Protein AF-0000000082407291 (afdb_homodimer)

Organism: Rhodococcus erythropolis (NCBI:txid1833)

Solvent-accessible surface area (backbone atoms only — not comparable to full-atom values): 19948 Å² total; per-residue (Å²): 113,73,60,57,52,50,52,50,50,51,37,42,36,53,23,41,49,52,40,23,41,72,58,27,56,87,62,53,45,53,64,60,27,18,61,67,41,70,49,60,53,66,70,45,44,74,78,29,86,42,58,65,52,43,49,54,52,32,46,54,59,55,43,67,73,61,63,66,76,53,82,69,84,42,47,66,52,19,50,47,53,36,51,50,47,52,50,55,42,40,70,35,64,50,41,37,27,53,56,48,47,63,39,54,84,75,88,50,66,66,53,49,50,51,48,26,51,51,38,46,51,52,50,59,62,53,30,51,46,47,52,50,19,31,75,71,64,66,39,61,84,81,63,54,46,69,45,47,48,33,33,56,48,25,36,54,52,50,31,53,53,34,70,57,27,48,77,87,67,58,64,69,60,45,42,26,42,65,59,55,46,65,71,73,76,108,112,72,62,56,53,50,52,50,49,51,37,42,37,53,24,41,49,52,40,24,41,73,57,28,56,89,62,5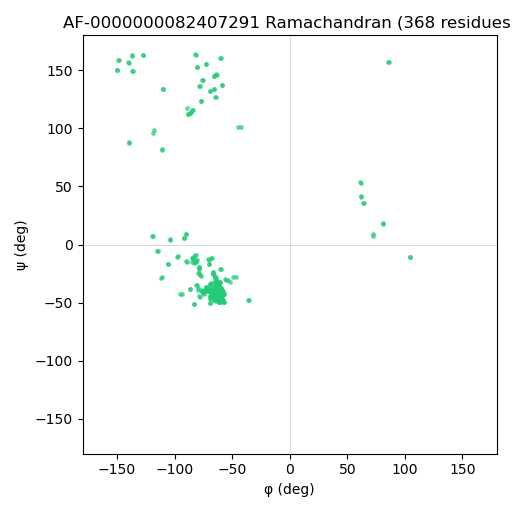3,45,54,65,60,29,17,62,68,41,70,49,60,53,65,69,46,44,74,76,28,84,43,57,65,53,43,48,53,51,30,47,54,58,54,44,66,73,61,62,67,78,54,82,70,85,42,46,66,51,19,49,46,53,37,52,51,47,51,49,54,42,40,70,34,63,48,41,37,26,54,56,47,47,63,39,55,85,74,88,51,65,65,52,49,49,52,46,25,50,50,39,46,53,52,48,60,60,52,32,51,46,48,53,52,19,31,75,71,63,69,39,63,85,82,64,53,45,68,44,47,48,36,33,56,48,25,36,54,50,50,30,54,52,34,69,57,28,50,79,88,67,59,65,68,58,45,43,25,41,65,58,54,48,66,71,73,78,108

Sequence (372 aa):
MKQRGRAVRTAVIEATVRKVAELGPQSVTIAAIAVEADVHPTSIYRRWATVDLLVVDALREFTGAGLAIPDTGTLFGDLRTFARSLQDWLATDTGLALARTGVMPTDDAEILAARAQFWRARFDAAAVMIHRGIERGEVPDGTDPDTVLAALASPIRLAAISQNTEPRIELDKLVALVVGVDPIVKMKQRGRAVRTAVIEATVRKVAELGPQSVTIAAIAVEADVHPTSIYRRWATVDLLVVDALREFTGAGLAIPDTGTLFGDLRTFARSLQDWLATDTGLALARTGVMPTDDAEILAARAQFWRARFDAAAVMIHRGIERGEVPDGTDPDTVLAALASPIRLAAISQNTEPRIELDKLVALVVGVDPIVK

pLDDT: mean 89.43, std 12.0, range [32.19, 97.94]

Radius of gyration: 22.28 Å; Cα contacts (8 Å, |Δi|>4): 461; chains: 2; bounding box: 75×59×47 Å

Foldseek 3Di:
DVVVLVLLLVLLLVLLLVCLLVPFLVPDALVSSCVSSVHDSVSVCVVPVGSLSSLLVSCLVVVVVQQDQDDPPALLVRLLVNLVSLLVQLPDSSSVRSLLSLPDDDPDPVSVVSSVVSVVVVLVNNLVSVVVNCVVVLDPPPDDSVVLCCQLNVVSSVCSNVVNPDDDDDNSVSSCVSSVNPPPPD/DVVVLVLLLVLLLVLLLVCLLVPFLVPDALVSSCVSSVHDSVSVCVVAVGSLSSLLVSCLVVVVVQQDQDDPPALLVRLLSNLVSLLVQLPDSSSVRSLLSLPDDDPDPVSVVSSVVSVVVVLVNNLVSVVVNCVVVLDPPPDDSVVLCCQLNVVSSVCSNVVNPDDDDDNSVSSCVSSVHPPPPD

Secondary structure (DSSP, 8-state):
-HHHHHHHHHHHHHHHHHHHHHH-TTT--HHHHHHHHTS-HHHHHHH-SSHHHHHHHHHHHHHHHH------SSHHHHHHHHHHHHHHHHTSHHHHHHHHHTT-----HHHHHHHHHHHHHHHHHHHHHHHHHHHTTSS-TT--HHHHHHHHHHHHHHHHHTTT-SPP--HHHHHHHHHT--STT-/-HHHHHHHHHHHHHHHHHHHHHH-TTT--HHHHHHHHTS-HHHHHHH-SSHHHHHHHHHHHHHHHH------SSHHHHHHHHHHHHHHHHTSHHHHHHHHHTTS----HHHHHHHHHHHHHHHHHHHHHHHHHHHTTSS-TT--HHHHHHHHHHHHHHHHHTTT-SPP--HHHHHHHHHT--STT-

Nearest PDB structures (foldseek):
  2id3-assembly1_A  TM=8.693E-01  e=3.317E-08  Streptomyces coelicolor
  3vib-assembly1_B  TM=7.119E-01  e=3.011E-04  Neisseria gonorrhoeae
  5icj-assembly1_B  TM=7.058E-01  e=1.375E-03  Mycobacterium tuberculosis
  3cjd-assembly1_A  TM=6.464E-01  e=2.549E-03  Jannaschia sp. CCS1
  8fw8-assembly1_A  TM=5.835E-01  e=1.512E-03  Neisseria gonorrhoeae

Structure (mmCIF, N/CA/C/O backbone):
data_AF-0000000082407291-model_v1
#
loop_
_entity.id
_entity.type
_entity.pdbx_description
1 polymer 'TetR/AcrR family transcriptional regulator C-terminal ligand-binding domain-containing protein'
#
loop_
_atom_site.group_PDB
_atom_site.id
_atom_site.type_symbol
_atom_site.label_atom_id
_atom_site.label_alt_id
_atom_site.label_comp_id
_atom_site.label_asym_id
_atom_site.label_entity_id
_atom_site.label_seq_id
_atom_site.pdbx_PDB_ins_code
_atom_site.Cartn_x
_atom_site.Cartn_y
_atom_site.Cartn_z
_atom_site.occupancy
_atom_site.B_iso_or_equiv
_atom_site.auth_seq_id
_atom_site.auth_comp_id
_atom_site.auth_asym_id
_atom_site.auth_atom_id
_atom_site.pdbx_PDB_model_num
ATOM 1 N N . MET A 1 1 ? -37.688 -19.734 3.078 1 47.28 1 MET A N 1
ATOM 2 C CA . MET A 1 1 ? -36.875 -19.719 1.871 1 47.28 1 MET A CA 1
ATOM 3 C C . MET A 1 1 ? -35.812 -18.625 1.957 1 47.28 1 MET A C 1
ATOM 5 O O . MET A 1 1 ? -34.625 -18.875 1.677 1 47.28 1 MET A O 1
ATOM 9 N N . LYS A 1 2 ? -36.25 -17.344 2.459 1 55.62 2 LYS A N 1
ATOM 10 C CA . LYS A 1 2 ? -35.406 -16.172 2.639 1 55.62 2 LYS A CA 1
ATOM 11 C C . LYS A 1 2 ? -34.344 -16.422 3.719 1 55.62 2 LYS A C 1
ATOM 13 O O . LYS A 1 2 ? -33.188 -16.031 3.566 1 55.62 2 LYS A O 1
ATOM 18 N N . GLN A 1 3 ? -34.688 -17.156 4.602 1 63.25 3 GLN A N 1
ATOM 19 C CA . GLN A 1 3 ? -33.844 -17.422 5.742 1 63.25 3 GLN A CA 1
ATOM 20 C C . GLN A 1 3 ? -32.719 -18.391 5.367 1 63.25 3 GLN A C 1
ATOM 22 O O . GLN A 1 3 ? -31.562 -18.219 5.777 1 63.25 3 GLN A O 1
ATOM 27 N N . ARG A 1 4 ? -33.125 -19.328 4.613 1 65.31 4 ARG A N 1
ATOM 28 C CA . ARG A 1 4 ? -32.125 -20.312 4.176 1 65.31 4 ARG A CA 1
ATOM 29 C C . ARG A 1 4 ? -31.047 -19.656 3.318 1 65.31 4 ARG A C 1
ATOM 31 O O . ARG A 1 4 ? -29.859 -19.969 3.455 1 65.31 4 ARG A O 1
ATOM 38 N N . GLY A 1 5 ? -31.547 -18.75 2.568 1 76 5 GLY A N 1
ATOM 39 C CA . GLY A 1 5 ? -30.625 -18 1.725 1 76 5 GLY A CA 1
ATOM 40 C C . GLY A 1 5 ? -29.625 -17.188 2.514 1 76 5 GLY A C 1
ATOM 41 O O . GLY A 1 5 ? -28.438 -17.172 2.172 1 76 5 GLY A O 1
ATOM 42 N N . ARG A 1 6 ? -30.156 -16.703 3.619 1 82.44 6 ARG A N 1
ATOM 43 C CA . ARG A 1 6 ? -29.281 -15.898 4.477 1 82.44 6 ARG A CA 1
ATOM 44 C C . ARG A 1 6 ? -28.281 -16.781 5.211 1 82.44 6 ARG A C 1
ATOM 46 O O . ARG A 1 6 ? -27.125 -16.406 5.371 1 82.44 6 ARG A O 1
ATOM 53 N N . ALA A 1 7 ? -28.703 -17.891 5.613 1 85.44 7 ALA A N 1
ATOM 54 C CA . ALA A 1 7 ? -27.844 -18.828 6.312 1 85.44 7 ALA A CA 1
ATOM 55 C C . ALA A 1 7 ? -26.734 -19.328 5.398 1 85.44 7 ALA A C 1
ATOM 57 O O . ALA A 1 7 ? -25.578 -19.438 5.812 1 85.44 7 ALA A O 1
ATOM 58 N N . VAL A 1 8 ? -27.109 -19.625 4.203 1 87.75 8 VAL A N 1
ATOM 59 C CA . VAL A 1 8 ? -26.125 -20.109 3.227 1 87.75 8 VAL A CA 1
ATOM 60 C C . VAL A 1 8 ? -25.109 -19.016 2.932 1 87.75 8 VAL A C 1
ATOM 62 O O . VAL A 1 8 ? -23.906 -19.266 2.891 1 87.75 8 VAL A O 1
ATOM 65 N N . ARG A 1 9 ? -25.609 -17.844 2.811 1 90.06 9 ARG A N 1
ATOM 66 C CA . ARG A 1 9 ? -24.719 -16.719 2.527 1 90.06 9 ARG A CA 1
ATOM 67 C C . ARG A 1 9 ? -23.719 -16.531 3.654 1 90.06 9 ARG A C 1
ATOM 69 O O . ARG A 1 9 ? -22.516 -16.375 3.402 1 90.06 9 ARG A O 1
ATOM 76 N N . THR A 1 10 ? -24.219 -16.578 4.832 1 90.38 10 THR A N 1
ATOM 77 C CA . THR A 1 10 ? -23.344 -16.391 5.988 1 90.38 10 THR A CA 1
ATOM 78 C C . THR A 1 10 ? -22.297 -17.5 6.062 1 90.38 10 THR A C 1
ATOM 80 O O . THR A 1 10 ? -21.109 -17.234 6.289 1 90.38 10 THR A O 1
ATOM 83 N N . ALA A 1 11 ? -22.719 -18.672 5.836 1 92.06 11 ALA A N 1
ATOM 84 C CA . ALA A 1 11 ? -21.812 -19.828 5.875 1 92.06 11 ALA A CA 1
ATOM 85 C C . ALA A 1 11 ? -20.719 -19.703 4.812 1 92.06 11 ALA A C 1
ATOM 87 O O . ALA A 1 11 ? -19.547 -19.984 5.074 1 92.06 11 ALA A O 1
ATOM 88 N N . VAL A 1 12 ? -21.109 -19.25 3.65 1 93.81 12 VAL A N 1
ATOM 89 C CA . VAL A 1 12 ? -20.188 -19.141 2.535 1 93.81 12 VAL A CA 1
ATOM 90 C C . VAL A 1 12 ? -19.188 -18.016 2.814 1 93.81 12 VAL A C 1
ATOM 92 O O . VAL A 1 12 ? -17.984 -18.172 2.572 1 93.81 12 VAL A O 1
ATOM 95 N N . ILE A 1 13 ? -19.641 -17 3.338 1 92.62 13 ILE A N 1
ATOM 96 C CA . ILE A 1 13 ? -18.781 -15.859 3.652 1 92.62 13 ILE A CA 1
ATOM 97 C C . ILE A 1 13 ? -17.781 -16.266 4.73 1 92.62 13 ILE A C 1
ATOM 99 O O . ILE A 1 13 ? -16.578 -16 4.594 1 92.62 13 ILE A O 1
ATOM 103 N N . GLU A 1 14 ? -18.25 -16.938 5.734 1 92.75 14 GLU A N 1
ATOM 104 C CA . GLU A 1 14 ? -17.375 -17.391 6.805 1 92.75 14 GLU A CA 1
ATOM 105 C C . GLU A 1 14 ? -16.328 -18.375 6.281 1 92.75 14 GLU A C 1
ATOM 107 O O . GLU A 1 14 ? -15.156 -18.297 6.641 1 92.75 14 GLU A O 1
ATOM 112 N N . ALA A 1 15 ? -16.75 -19.25 5.473 1 94.75 15 ALA A N 1
ATOM 113 C CA . ALA A 1 15 ? -15.859 -20.219 4.852 1 94.75 15 ALA A CA 1
ATOM 114 C C . ALA A 1 15 ? -14.812 -19.531 3.984 1 94.75 15 ALA A C 1
ATOM 116 O O . ALA A 1 15 ? -13.648 -19.938 3.955 1 94.75 15 ALA A O 1
ATOM 117 N N . THR A 1 16 ? -15.258 -18.516 3.238 1 93.56 16 THR A N 1
ATOM 118 C CA . THR A 1 16 ? -14.352 -17.75 2.385 1 93.56 16 THR A CA 1
ATOM 119 C C . THR A 1 16 ? -13.234 -17.125 3.209 1 93.56 16 THR A C 1
ATOM 121 O O . THR A 1 16 ? -12.055 -17.25 2.867 1 93.56 16 THR A O 1
ATOM 124 N N . VAL A 1 17 ? -13.602 -16.516 4.289 1 91.25 17 VAL A N 1
ATOM 125 C CA . VAL A 1 17 ? -12.641 -15.867 5.164 1 91.25 17 VAL A CA 1
ATOM 126 C C . VAL A 1 17 ? -11.641 -16.891 5.695 1 91.25 17 VAL A C 1
ATOM 128 O O . VAL A 1 17 ? -10.43 -16.672 5.66 1 91.25 17 VAL A O 1
ATOM 131 N N . ARG A 1 18 ? -12.109 -18 6.098 1 92.62 18 ARG A N 1
ATOM 132 C CA . ARG A 1 18 ? -11.258 -19.047 6.645 1 92.62 18 ARG A CA 1
ATOM 133 C C . ARG A 1 18 ? -10.297 -19.578 5.586 1 92.62 18 ARG A C 1
ATOM 135 O O . ARG A 1 18 ? -9.109 -19.766 5.852 1 92.62 18 ARG A O 1
ATOM 142 N N . LYS A 1 19 ? -10.797 -19.781 4.391 1 93.62 19 LYS A N 1
ATOM 143 C CA . LYS A 1 19 ? -9.977 -20.375 3.34 1 93.62 19 LYS A CA 1
ATOM 144 C C . LYS A 1 19 ? -8.938 -19.375 2.834 1 93.62 19 LYS A C 1
ATOM 146 O O . LYS A 1 19 ? -7.809 -19.75 2.512 1 93.62 19 LYS A O 1
ATOM 151 N N . VAL A 1 20 ? -9.344 -18.156 2.785 1 91.75 20 VAL A N 1
ATOM 152 C CA . VAL A 1 20 ? -8.391 -17.141 2.383 1 91.75 20 VAL A CA 1
ATOM 153 C C . VAL A 1 20 ? -7.262 -17.047 3.412 1 91.75 20 VAL A C 1
ATOM 155 O O . VAL A 1 20 ? -6.086 -16.953 3.051 1 91.75 20 VAL A O 1
ATOM 158 N N . ALA A 1 21 ? -7.621 -17.094 4.645 1 90.5 21 ALA A N 1
ATOM 159 C CA . ALA A 1 21 ? -6.633 -17.031 5.715 1 90.5 21 ALA A CA 1
ATOM 160 C C . ALA A 1 21 ? -5.711 -18.25 5.684 1 90.5 21 ALA A C 1
ATOM 162 O O . ALA A 1 21 ? -4.508 -18.141 5.914 1 90.5 21 ALA A O 1
ATOM 163 N N . GLU A 1 22 ? -6.266 -19.359 5.367 1 91.12 22 GLU A N 1
ATOM 164 C CA . GLU A 1 22 ? -5.555 -20.625 5.391 1 91.12 22 GLU A CA 1
ATOM 165 C C . GLU A 1 22 ? -4.664 -20.781 4.16 1 91.12 22 GLU A C 1
ATOM 167 O O . GLU A 1 22 ? -3.504 -21.188 4.273 1 91.12 22 GLU A O 1
ATOM 172 N N . LEU A 1 23 ? -5.227 -20.438 2.965 1 89.5 23 LEU A N 1
ATOM 173 C CA . LEU A 1 23 ? -4.582 -20.812 1.711 1 89.5 23 LEU A CA 1
ATOM 174 C C . LEU A 1 23 ? -3.928 -19.609 1.054 1 89.5 23 LEU A C 1
ATOM 176 O O . LEU A 1 23 ? -3.068 -19.75 0.182 1 89.5 23 LEU A O 1
ATOM 180 N N . GLY A 1 24 ? -4.352 -18.469 1.515 1 86.94 24 GLY A N 1
ATOM 181 C CA . GLY A 1 24 ? -3.955 -17.266 0.797 1 86.94 24 GLY A CA 1
ATOM 182 C C . GLY A 1 24 ? -4.875 -16.922 -0.361 1 86.94 24 GLY A C 1
ATOM 183 O O . GLY A 1 24 ? -5.539 -17.812 -0.909 1 86.94 24 GLY A O 1
ATOM 184 N N . PRO A 1 25 ? -4.879 -15.711 -0.74 1 82.81 25 PRO A N 1
ATOM 185 C CA . PRO A 1 25 ? -5.824 -15.258 -1.763 1 82.81 25 PRO A CA 1
ATOM 186 C C . PRO A 1 25 ? -5.555 -15.875 -3.133 1 82.81 25 PRO A C 1
ATOM 188 O O . PRO A 1 25 ? -6.477 -16.016 -3.939 1 82.81 25 PRO A O 1
ATOM 191 N N . GLN A 1 26 ? -4.379 -16.281 -3.344 1 80 26 GLN A N 1
ATOM 192 C CA . GLN A 1 26 ? -4.027 -16.781 -4.664 1 80 26 GLN A CA 1
ATOM 193 C C . GLN A 1 26 ? -4.461 -18.234 -4.824 1 80 26 GLN A C 1
ATOM 195 O O . GLN A 1 26 ? -4.531 -18.75 -5.945 1 80 26 GLN A O 1
ATOM 200 N N . SER A 1 27 ? -4.746 -18.828 -3.793 1 86.94 27 SER A N 1
ATOM 201 C CA . SER A 1 27 ? -4.945 -20.266 -3.859 1 86.94 27 SER A CA 1
ATOM 202 C C . SER A 1 27 ? -6.391 -20.641 -3.545 1 86.94 27 SER A C 1
ATOM 204 O O . SER A 1 27 ? -6.77 -21.812 -3.652 1 86.94 27 SER A O 1
ATOM 206 N N . VAL A 1 28 ? -7.148 -19.719 -3.174 1 91.69 28 VAL A N 1
ATOM 207 C CA . VAL A 1 28 ? -8.523 -20.016 -2.775 1 91.69 28 VAL A CA 1
ATOM 208 C C . VAL A 1 28 ? -9.383 -20.219 -4.02 1 91.69 28 VAL A C 1
ATOM 210 O O . VAL A 1 28 ? -9.25 -19.5 -5.004 1 91.69 28 VAL A O 1
ATOM 213 N N . THR A 1 29 ? -10.242 -21.312 -3.928 1 92.81 29 THR A N 1
ATOM 214 C CA . THR A 1 29 ? -11.148 -21.625 -5.027 1 92.81 29 THR A CA 1
ATOM 215 C C . THR A 1 29 ? -12.586 -21.75 -4.527 1 92.81 29 THR A C 1
ATOM 217 O O . THR A 1 29 ? -12.82 -21.953 -3.334 1 92.81 29 THR A O 1
ATOM 220 N N . ILE A 1 30 ? -13.453 -21.688 -5.453 1 94 30 ILE A N 1
ATOM 221 C CA . ILE A 1 30 ? -14.859 -21.875 -5.125 1 94 30 ILE A CA 1
ATOM 222 C C . ILE A 1 30 ? -15.078 -23.297 -4.605 1 94 30 ILE A C 1
ATOM 224 O O . ILE A 1 30 ? -15.844 -23.516 -3.664 1 94 30 ILE A O 1
ATOM 228 N N . ALA A 1 31 ? -14.398 -24.234 -5.195 1 94.56 31 ALA A N 1
ATOM 229 C CA . ALA A 1 31 ? -14.523 -25.625 -4.762 1 94.56 31 ALA A CA 1
ATOM 230 C C . ALA A 1 31 ? -14.125 -25.781 -3.297 1 94.56 31 ALA A C 1
ATOM 232 O O . ALA A 1 31 ? -14.836 -26.422 -2.52 1 94.56 31 ALA A O 1
ATOM 233 N N . ALA A 1 32 ? -13.062 -25.219 -2.922 1 95.06 32 ALA A N 1
ATOM 234 C CA . ALA A 1 32 ? -12.586 -25.297 -1.545 1 95.06 32 ALA A CA 1
ATOM 235 C C . ALA A 1 32 ? -13.57 -24.641 -0.583 1 95.06 32 ALA A C 1
ATOM 237 O O . ALA A 1 32 ? -13.812 -25.141 0.515 1 95.06 32 ALA A O 1
ATOM 238 N N . ILE A 1 33 ? -14.117 -23.5 -1.019 1 95.88 33 ILE A N 1
ATOM 239 C CA . ILE A 1 33 ? -15.07 -22.766 -0.198 1 95.88 33 ILE A CA 1
ATOM 240 C C . ILE A 1 33 ? -16.359 -23.578 -0.04 1 95.88 33 ILE A C 1
ATOM 242 O O . ILE A 1 33 ? -16.922 -23.641 1.056 1 95.88 33 ILE A O 1
ATOM 246 N N . ALA A 1 34 ? -16.781 -24.188 -1.1 1 96.31 34 ALA A N 1
ATOM 247 C CA . ALA A 1 34 ? -18 -24.984 -1.081 1 96.31 34 ALA A CA 1
ATOM 248 C C . ALA A 1 34 ? -17.875 -26.156 -0.102 1 96.31 34 ALA A C 1
ATOM 250 O O . ALA A 1 34 ? -18.797 -26.406 0.684 1 96.31 34 ALA A O 1
ATOM 251 N N . VAL A 1 35 ? -16.766 -26.797 -0.126 1 95.88 35 VAL A N 1
ATOM 252 C CA . VAL A 1 35 ? -16.5 -27.906 0.773 1 95.88 35 VAL A CA 1
ATOM 253 C C . VAL A 1 35 ? -16.516 -27.422 2.221 1 95.88 35 VAL A C 1
ATOM 255 O O . VAL A 1 35 ? -17.188 -28.016 3.074 1 95.88 35 VAL A O 1
ATOM 258 N N . GLU A 1 36 ? -15.867 -26.359 2.467 1 94.81 36 GLU A N 1
ATOM 259 C CA . GLU A 1 36 ? -15.773 -25.797 3.812 1 94.81 36 GLU A CA 1
ATOM 260 C C . GLU A 1 36 ? -17.141 -25.359 4.324 1 94.81 36 GLU A C 1
ATOM 262 O O . GLU A 1 36 ? -17.453 -25.531 5.508 1 94.81 36 GLU A O 1
ATOM 267 N N . ALA A 1 37 ? -17.953 -24.797 3.518 1 95.38 37 ALA A N 1
ATOM 268 C CA . ALA A 1 37 ? -19.266 -24.281 3.885 1 95.38 37 ALA A CA 1
ATOM 269 C C . ALA A 1 37 ? -20.328 -25.391 3.848 1 95.38 37 ALA A C 1
ATOM 271 O O . ALA A 1 37 ? -21.469 -25.172 4.277 1 95.38 37 ALA A O 1
ATOM 272 N N . ASP A 1 38 ? -19.953 -26.484 3.301 1 95.69 38 ASP A N 1
ATOM 273 C CA . ASP A 1 38 ? -20.859 -27.625 3.145 1 95.69 38 ASP A CA 1
ATOM 274 C C . ASP A 1 38 ? -22.047 -27.266 2.258 1 95.69 38 ASP A C 1
ATOM 276 O O . ASP A 1 38 ? -23.203 -27.422 2.662 1 95.69 38 ASP A O 1
ATOM 280 N N . VAL A 1 39 ? -21.734 -26.75 1.074 1 95.19 39 VAL A N 1
ATOM 281 C CA . VAL A 1 39 ? -22.75 -26.422 0.068 1 95.19 39 VAL A CA 1
ATOM 282 C C . VAL A 1 39 ? -22.266 -26.875 -1.308 1 95.19 39 VAL A C 1
ATOM 284 O O . VAL A 1 39 ? -21.094 -27.203 -1.483 1 95.19 39 VAL A O 1
ATOM 287 N N . HIS A 1 40 ? -23.219 -26.953 -2.137 1 93.31 40 HIS A N 1
ATOM 288 C CA . HIS A 1 40 ? -22.875 -27.25 -3.52 1 93.31 40 HIS A CA 1
ATOM 289 C C . HIS A 1 40 ? -22.281 -26.031 -4.215 1 93.31 40 HIS A C 1
ATOM 291 O O . HIS A 1 40 ? -22.766 -24.906 -4.023 1 93.31 40 HIS A O 1
ATOM 297 N N . PRO A 1 41 ? -21.25 -26.188 -5.086 1 93.69 41 PRO A N 1
ATOM 298 C CA . PRO A 1 41 ? -20.609 -25.062 -5.777 1 93.69 41 PRO A CA 1
ATOM 299 C C . PRO A 1 41 ? -21.609 -24.219 -6.566 1 93.69 41 PRO A C 1
ATOM 301 O O . PRO A 1 41 ? -21.438 -23 -6.68 1 93.69 41 PRO A O 1
ATOM 304 N N . THR A 1 42 ? -22.656 -24.859 -7.043 1 92 42 THR A N 1
ATOM 305 C CA . THR A 1 42 ? -23.641 -24.141 -7.844 1 92 42 THR A CA 1
ATOM 306 C C . THR A 1 42 ? -24.312 -23.047 -7.02 1 92 42 THR A C 1
ATOM 308 O O . THR A 1 42 ? -24.656 -21.984 -7.551 1 92 42 THR A O 1
ATOM 311 N N . SER A 1 43 ? -24.453 -23.266 -5.719 1 91.44 43 SER A N 1
ATOM 312 C CA . SER A 1 43 ? -25.062 -22.297 -4.812 1 91.44 43 SER A CA 1
ATOM 313 C C . SER A 1 43 ? -24.188 -21.047 -4.691 1 91.44 43 SER A C 1
ATOM 315 O O . SER A 1 43 ? -24.688 -19.953 -4.441 1 91.44 43 SER A O 1
ATOM 317 N N . ILE A 1 44 ? -22.859 -21.188 -4.93 1 92.75 44 ILE A N 1
ATOM 318 C CA . ILE A 1 44 ? -21.922 -20.078 -4.832 1 92.75 44 ILE A CA 1
ATOM 319 C C . ILE A 1 44 ? -21.859 -19.328 -6.164 1 92.75 44 ILE A C 1
ATOM 321 O O . ILE A 1 44 ? -21.922 -18.094 -6.199 1 92.75 44 ILE A O 1
ATOM 325 N N . TYR A 1 45 ? -21.906 -20.062 -7.246 1 91.44 45 TYR A N 1
ATOM 326 C CA . TYR A 1 45 ? -21.812 -19.469 -8.578 1 91.44 45 TYR A CA 1
ATOM 327 C C . TYR A 1 45 ? -23.031 -18.609 -8.883 1 91.44 45 TYR A C 1
ATOM 329 O O . TYR A 1 45 ? -22.922 -17.609 -9.586 1 91.44 45 TYR A O 1
ATOM 337 N N . ARG A 1 46 ? -24.109 -19.031 -8.375 1 90.75 46 ARG A N 1
ATOM 338 C CA . ARG A 1 46 ? -25.344 -18.312 -8.633 1 90.75 46 ARG A CA 1
ATOM 339 C C . ARG A 1 46 ? -25.297 -16.906 -8.047 1 90.75 46 ARG A C 1
ATOM 341 O O . ARG A 1 46 ? -25.781 -15.953 -8.672 1 90.75 46 ARG A O 1
ATOM 348 N N . ARG A 1 47 ? -24.656 -16.844 -6.906 1 90.31 47 ARG A N 1
ATOM 349 C CA . ARG A 1 47 ? -24.625 -15.555 -6.215 1 90.31 47 ARG A CA 1
ATOM 350 C C . ARG A 1 47 ? -23.375 -14.758 -6.566 1 90.31 47 ARG A C 1
ATOM 352 O O . ARG A 1 47 ? -23.422 -13.531 -6.684 1 90.31 47 ARG A O 1
ATOM 359 N N . TRP A 1 48 ? -22.297 -15.586 -6.566 1 88.38 48 TRP A N 1
ATOM 360 C CA . TRP A 1 48 ? -21 -14.977 -6.832 1 88.38 48 TRP A CA 1
ATOM 361 C C . TRP A 1 48 ? -20.375 -15.547 -8.094 1 88.38 48 TRP A C 1
ATOM 363 O O . TRP A 1 48 ? -20.25 -16.766 -8.234 1 88.38 48 TRP A O 1
ATOM 373 N N . ALA A 1 49 ? -20.406 -15.023 -9.195 1 86.75 49 ALA A N 1
ATOM 374 C CA . ALA A 1 49 ? -19.891 -15.453 -10.492 1 86.75 49 ALA A 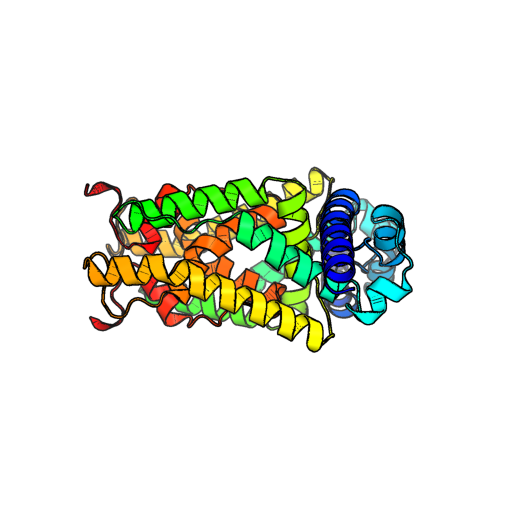CA 1
ATOM 375 C C . ALA A 1 49 ? -18.438 -15.906 -10.375 1 86.75 49 ALA A C 1
ATOM 377 O O . ALA A 1 49 ? -18 -16.828 -11.086 1 86.75 49 ALA A O 1
ATOM 378 N N . THR A 1 50 ? -17.656 -15.375 -9.406 1 88.88 50 THR A N 1
ATOM 379 C CA . THR A 1 50 ? -16.234 -15.688 -9.289 1 88.88 50 THR A CA 1
ATOM 380 C C . THR A 1 50 ? -15.789 -15.641 -7.828 1 88.88 50 THR A C 1
ATOM 382 O O . THR A 1 50 ? -16.438 -15.008 -6.996 1 88.88 50 THR A O 1
ATOM 385 N N . VAL A 1 51 ? -14.711 -16.281 -7.539 1 90.25 51 VAL A N 1
ATOM 386 C CA . VAL A 1 51 ? -14.156 -16.312 -6.188 1 90.25 51 VAL A CA 1
ATOM 387 C C . VAL A 1 51 ? -13.734 -14.906 -5.773 1 90.25 51 VAL A C 1
ATOM 389 O O . VAL A 1 51 ? -13.852 -14.531 -4.605 1 90.25 51 VAL A O 1
ATOM 392 N N . ASP A 1 52 ? -13.305 -14.102 -6.727 1 88.94 52 ASP A N 1
ATOM 393 C CA . ASP A 1 52 ? -12.852 -12.742 -6.434 1 88.94 52 ASP A CA 1
ATOM 394 C C . ASP A 1 52 ? -14.008 -11.883 -5.941 1 88.94 52 ASP A C 1
ATOM 396 O O . ASP A 1 52 ? -13.867 -11.141 -4.965 1 88.94 52 ASP A O 1
ATOM 400 N N . LEU A 1 53 ? -15.078 -11.992 -6.566 1 91.12 53 LEU A N 1
ATOM 401 C CA . LEU A 1 53 ? -16.25 -11.234 -6.148 1 91.12 53 LEU A CA 1
ATOM 402 C C . LEU A 1 53 ? -16.734 -11.695 -4.781 1 91.12 53 LEU A C 1
ATOM 404 O O . LEU A 1 53 ? -17.188 -10.883 -3.969 1 91.12 53 LEU A O 1
ATOM 408 N N . LEU A 1 54 ? -16.625 -12.984 -4.582 1 92.19 54 LEU A N 1
ATOM 409 C CA . LEU A 1 54 ? -16.969 -13.539 -3.277 1 92.19 54 LEU A CA 1
ATOM 410 C C . LEU A 1 54 ? -16.047 -12.992 -2.191 1 92.19 54 LEU A C 1
ATOM 412 O O . LEU A 1 54 ? -16.5 -12.625 -1.108 1 92.19 54 LEU A O 1
ATOM 416 N N . VAL A 1 55 ? -14.836 -12.875 -2.463 1 90.12 55 VAL A N 1
ATOM 417 C CA . VAL A 1 55 ? -13.859 -12.383 -1.495 1 90.12 55 VAL A CA 1
ATOM 418 C C . VAL A 1 55 ? -14.125 -10.906 -1.192 1 90.12 55 VAL A C 1
ATOM 420 O O . VAL A 1 55 ? -14.016 -10.477 -0.042 1 90.12 55 VAL A O 1
ATOM 423 N N . VAL A 1 56 ? -14.453 -10.125 -2.184 1 89.56 56 VAL A N 1
ATOM 424 C CA . VAL A 1 56 ? -14.789 -8.727 -1.957 1 89.56 56 VAL A CA 1
ATOM 425 C C . VAL A 1 56 ? -15.984 -8.625 -1.013 1 89.56 56 VAL A C 1
ATOM 427 O O . VAL A 1 56 ? -15.992 -7.801 -0.097 1 89.56 56 VAL A O 1
ATOM 430 N N . ASP A 1 57 ? -16.906 -9.469 -1.2 1 88.88 57 ASP A N 1
ATOM 431 C CA . ASP A 1 57 ? -18.078 -9.477 -0.328 1 88.88 57 ASP A CA 1
ATOM 432 C C . ASP A 1 57 ? -17.703 -9.906 1.088 1 88.88 57 ASP A C 1
ATOM 434 O O . ASP A 1 57 ? -18.234 -9.375 2.064 1 88.88 57 ASP A O 1
ATOM 438 N N . ALA A 1 58 ? -16.859 -10.859 1.174 1 88.19 58 ALA A N 1
ATOM 439 C CA . ALA A 1 58 ? -16.359 -11.297 2.479 1 88.19 58 ALA A CA 1
ATOM 440 C C . ALA A 1 58 ? -15.641 -10.156 3.195 1 88.19 58 ALA A C 1
ATOM 442 O O . ALA A 1 58 ? -15.805 -9.977 4.402 1 88.19 58 ALA A O 1
ATOM 443 N N . LEU A 1 59 ? -14.875 -9.383 2.451 1 85.69 59 LEU A N 1
ATOM 444 C CA . LEU A 1 59 ? -14.188 -8.219 2.992 1 85.69 59 LEU A CA 1
ATOM 445 C C . LEU A 1 59 ? -15.18 -7.215 3.566 1 85.69 59 LEU A C 1
ATOM 447 O O . LEU A 1 59 ? -14.977 -6.68 4.656 1 85.69 59 LEU A O 1
ATOM 451 N N . ARG A 1 60 ? -16.188 -6.984 2.828 1 85.38 60 ARG A N 1
ATOM 452 C CA . ARG A 1 60 ? -17.203 -6.039 3.258 1 85.38 60 ARG A CA 1
ATOM 453 C C . ARG A 1 60 ? -17.812 -6.461 4.59 1 85.38 60 ARG A C 1
ATOM 455 O O . ARG A 1 60 ? -17.984 -5.641 5.496 1 85.38 60 ARG A O 1
ATOM 462 N N . GLU A 1 61 ? -18.047 -7.688 4.688 1 80 61 GLU A N 1
ATOM 463 C CA . GLU A 1 61 ? -18.719 -8.203 5.883 1 80 61 GLU A CA 1
ATOM 464 C C . GLU A 1 61 ? -17.75 -8.25 7.066 1 80 61 GLU A C 1
ATOM 466 O O . GLU A 1 61 ? -18.141 -7.906 8.188 1 80 61 GLU A O 1
ATOM 471 N N . PHE A 1 62 ? -16.578 -8.625 6.84 1 76.75 62 PHE A N 1
ATOM 472 C CA . PHE A 1 62 ? -15.617 -8.82 7.914 1 76.75 62 PHE A CA 1
ATOM 473 C C . PHE A 1 62 ? -15.039 -7.484 8.367 1 76.75 62 PHE A C 1
ATOM 475 O O . PHE A 1 62 ? -14.703 -7.312 9.539 1 76.75 62 PHE A O 1
ATOM 482 N N . THR A 1 63 ? -14.797 -6.566 7.453 1 71.88 63 THR A N 1
ATOM 483 C CA . THR A 1 63 ? -14.234 -5.266 7.809 1 71.88 63 THR A CA 1
ATOM 484 C C . THR A 1 63 ? -15.289 -4.379 8.461 1 71.88 63 THR A C 1
ATOM 486 O O . THR A 1 63 ? -14.984 -3.613 9.375 1 71.88 63 THR A O 1
ATOM 489 N N . GLY A 1 64 ? -16.438 -4.391 7.969 1 63.88 64 GLY A N 1
ATOM 490 C CA . GLY A 1 64 ? -17.5 -3.643 8.609 1 63.88 64 GLY A CA 1
ATOM 491 C C . GLY A 1 64 ? -17.672 -3.971 10.086 1 63.88 64 GLY A C 1
ATOM 492 O O . GLY A 1 64 ? -17.953 -3.088 10.891 1 63.88 64 GLY A O 1
ATOM 493 N N . ALA A 1 65 ? -17.375 -5.148 10.422 1 57.94 65 ALA A N 1
ATOM 494 C CA . ALA A 1 65 ? -17.484 -5.602 11.812 1 57.94 65 ALA A CA 1
ATOM 495 C C . ALA A 1 65 ? -16.234 -5.262 12.609 1 57.94 65 ALA A C 1
ATOM 497 O O . ALA A 1 65 ? -16.281 -5.129 13.828 1 57.94 65 ALA A O 1
ATOM 498 N N . GLY A 1 66 ? -15.18 -4.918 11.906 1 62.44 66 GLY A N 1
ATOM 499 C CA . GLY A 1 66 ? -13.93 -4.895 12.641 1 62.44 66 GLY A CA 1
ATOM 500 C C . GLY A 1 66 ? -13.367 -3.494 12.812 1 62.44 66 GLY A C 1
ATOM 501 O O . GLY A 1 66 ? -12.68 -3.211 13.797 1 62.44 66 GLY A O 1
ATOM 502 N N . LEU A 1 67 ? -13.656 -2.6 11.867 1 82.5 67 LEU A N 1
ATOM 503 C CA . LEU A 1 67 ? -13.039 -1.282 12.008 1 82.5 67 LEU A CA 1
ATOM 504 C C . LEU A 1 67 ? -14.094 -0.228 12.344 1 82.5 67 LEU A C 1
ATOM 506 O O . LEU A 1 67 ? -14.594 0.455 11.453 1 82.5 67 LEU A O 1
ATOM 510 N N . ALA A 1 68 ? -14.414 -0.199 13.641 1 86.69 68 ALA A N 1
ATOM 511 C CA . ALA A 1 68 ? -15.359 0.801 14.141 1 86.69 68 ALA A CA 1
ATOM 512 C C . ALA A 1 68 ? -14.797 2.211 13.969 1 86.69 68 ALA A C 1
ATOM 514 O O . ALA A 1 68 ? -13.586 2.414 14.023 1 86.69 68 ALA A O 1
ATOM 515 N N . ILE A 1 69 ? -15.672 3.098 13.727 1 95 69 ILE A N 1
ATOM 516 C CA . ILE A 1 69 ? -15.297 4.504 13.641 1 95 69 ILE A CA 1
ATOM 517 C C . ILE A 1 69 ? -15.312 5.129 15.039 1 95 69 ILE A C 1
ATOM 519 O O . ILE A 1 69 ? -16.375 5.293 15.641 1 95 69 ILE A O 1
ATOM 523 N N . PRO A 1 70 ? -14.195 5.488 15.516 1 96.19 70 PRO A N 1
ATOM 524 C CA . PRO A 1 70 ? -14.125 6.031 16.875 1 96.19 70 PRO A CA 1
ATOM 525 C C . PRO A 1 70 ? -14.695 7.441 16.984 1 96.19 70 PRO A C 1
ATOM 527 O O . PRO A 1 70 ? -14.797 8.148 15.969 1 96.19 70 PRO A O 1
ATOM 530 N N . ASP A 1 71 ? -15.102 7.742 18.156 1 96.88 71 ASP A N 1
ATOM 531 C CA . ASP A 1 71 ? -15.492 9.094 18.547 1 96.88 71 ASP A CA 1
ATOM 532 C C . ASP A 1 71 ? -14.984 9.43 19.953 1 96.88 71 ASP A C 1
ATOM 534 O O . ASP A 1 71 ? -15.711 9.289 20.938 1 96.88 71 ASP A O 1
ATOM 538 N N . THR A 1 72 ? -13.789 9.93 20.016 1 97.19 72 THR A N 1
ATOM 539 C CA . THR A 1 72 ? -13.117 10.156 21.297 1 97.19 72 THR A CA 1
ATOM 540 C C . THR A 1 72 ? -13.273 11.609 21.734 1 97.19 72 THR A C 1
ATOM 542 O O . THR A 1 72 ? -12.867 11.977 22.844 1 97.19 72 THR A O 1
ATOM 545 N N . GLY A 1 73 ? -13.766 12.414 20.844 1 97 73 GLY A N 1
ATOM 546 C CA . GLY A 1 73 ? -13.953 13.82 21.172 1 97 73 GLY A CA 1
ATOM 547 C C . GLY A 1 73 ? -12.906 14.719 20.531 1 97 73 GLY A C 1
ATOM 548 O O . GLY A 1 73 ? -13.039 15.945 20.562 1 97 73 GLY A O 1
ATOM 549 N N . THR A 1 74 ? -11.844 14.18 19.953 1 96.38 74 THR A N 1
ATOM 550 C CA . THR A 1 74 ? -10.836 14.93 19.219 1 96.38 74 THR A CA 1
ATOM 551 C C . THR A 1 74 ? -10.453 14.211 17.922 1 96.38 74 THR A C 1
ATOM 553 O O . THR A 1 74 ? -10.523 12.984 17.859 1 96.38 74 THR A O 1
ATOM 556 N N . LEU A 1 75 ? -10.094 14.938 16.938 1 96.25 75 LEU A N 1
ATOM 557 C CA . LEU A 1 75 ? -9.656 14.328 15.68 1 96.25 75 LEU A CA 1
ATOM 558 C C . LEU A 1 75 ? -8.422 13.461 15.898 1 96.25 75 LEU A C 1
ATOM 560 O O . LEU A 1 75 ? -8.344 12.344 15.375 1 96.25 75 LEU A O 1
ATOM 564 N N . PHE A 1 76 ? -7.441 14 16.719 1 95.94 76 PHE A N 1
ATOM 565 C CA . PHE A 1 76 ? -6.242 13.227 17.031 1 95.94 76 PHE A CA 1
ATOM 566 C C . PHE A 1 76 ? -6.613 11.898 17.672 1 95.94 76 PHE A C 1
ATOM 568 O O . PHE A 1 76 ? -6.137 10.836 17.25 1 95.94 76 PHE A O 1
ATOM 575 N N . GLY A 1 77 ? -7.453 11.953 18.656 1 96.81 77 GLY A N 1
ATOM 576 C CA . GLY A 1 77 ? -7.887 10.734 19.328 1 96.81 77 GLY A CA 1
ATOM 577 C C . GLY A 1 77 ? -8.609 9.773 18.406 1 96.81 77 GLY A C 1
ATOM 578 O O . GLY A 1 77 ? -8.391 8.562 18.469 1 96.81 77 GLY A O 1
ATOM 579 N N . ASP A 1 78 ? -9.484 10.266 17.562 1 97.12 78 ASP A N 1
ATOM 580 C CA . ASP A 1 78 ? -10.219 9.445 16.609 1 97.12 78 ASP A CA 1
ATOM 581 C C . ASP A 1 78 ? -9.266 8.75 15.641 1 97.12 78 ASP A C 1
ATOM 583 O O . ASP A 1 78 ? -9.32 7.531 15.469 1 97.12 78 ASP A O 1
ATOM 587 N N . LEU A 1 79 ? -8.344 9.508 15.047 1 97.5 79 LEU A N 1
ATOM 588 C CA . LEU A 1 79 ? -7.434 8.961 14.047 1 97.5 79 LEU A CA 1
ATOM 589 C C . LEU A 1 79 ? -6.445 7.992 14.68 1 97.5 79 LEU A C 1
ATOM 591 O O . LEU A 1 79 ? -6.09 6.977 14.078 1 97.5 79 LEU A O 1
ATOM 595 N N . ARG A 1 80 ? -6 8.289 15.898 1 97.31 80 ARG A N 1
ATOM 596 C CA . ARG A 1 80 ? -5.094 7.391 16.609 1 97.31 80 ARG A CA 1
ATOM 597 C C . ARG A 1 80 ? -5.766 6.051 16.891 1 97.31 80 ARG A C 1
ATOM 599 O O . ARG A 1 80 ? -5.184 4.992 16.641 1 97.31 80 ARG A O 1
ATOM 606 N N . THR A 1 81 ? -6.957 6.086 17.391 1 97.38 81 THR A N 1
ATOM 607 C CA . THR A 1 81 ? -7.711 4.875 17.703 1 97.38 81 THR A CA 1
ATOM 608 C C . THR A 1 81 ? -8.008 4.086 16.438 1 97.38 81 THR A C 1
ATOM 610 O O . THR A 1 81 ? -7.855 2.861 16.406 1 97.38 81 THR A O 1
ATOM 613 N N . PHE A 1 82 ? -8.391 4.789 15.438 1 96.88 82 PHE A N 1
ATOM 614 C CA . PHE A 1 82 ? -8.656 4.164 14.148 1 96.88 82 PHE A CA 1
ATOM 615 C C . PHE A 1 82 ? -7.406 3.488 13.602 1 96.88 82 PHE A C 1
ATOM 617 O O . PHE A 1 82 ? -7.449 2.328 13.188 1 96.88 82 PHE A O 1
ATOM 624 N N . ALA A 1 83 ? -6.301 4.211 13.594 1 97.19 83 ALA A N 1
ATOM 625 C CA . ALA A 1 83 ? -5.031 3.697 13.086 1 97.19 83 ALA A CA 1
ATOM 626 C C . ALA A 1 83 ? -4.605 2.445 13.852 1 97.19 83 ALA A C 1
ATOM 628 O O . ALA A 1 83 ? -4.16 1.466 13.242 1 97.19 83 ALA A O 1
ATOM 629 N N . ARG A 1 84 ? -4.738 2.447 15.133 1 96.56 84 ARG A N 1
ATOM 630 C CA . ARG A 1 84 ? -4.379 1.295 15.953 1 96.56 84 ARG A CA 1
ATOM 631 C C . ARG A 1 84 ? -5.266 0.097 15.633 1 96.56 84 ARG A C 1
ATOM 633 O O . ARG A 1 84 ? -4.781 -1.031 15.531 1 96.56 84 ARG A O 1
ATOM 640 N N . SER A 1 85 ? -6.547 0.335 15.492 1 95.12 85 SER A N 1
ATOM 641 C CA . SER A 1 85 ? -7.477 -0.735 15.141 1 95.12 85 SER A CA 1
ATOM 642 C C . SER A 1 85 ? -7.137 -1.341 13.781 1 95.12 85 SER A C 1
ATOM 644 O O . SER A 1 85 ? -7.188 -2.561 13.609 1 95.12 85 SER A O 1
ATOM 646 N N . LEU A 1 86 ? -6.824 -0.48 12.836 1 95.25 86 LEU A N 1
ATOM 647 C CA . LEU A 1 86 ? -6.422 -0.938 11.508 1 95.25 86 LEU A CA 1
ATOM 648 C C . LEU A 1 86 ? -5.156 -1.786 11.586 1 95.25 86 LEU A C 1
ATOM 650 O O . LEU A 1 86 ? -5.094 -2.871 11.008 1 95.25 86 LEU A O 1
ATOM 654 N N . GLN A 1 87 ? -4.176 -1.253 12.305 1 95.75 87 GLN A N 1
ATOM 655 C CA . GLN A 1 87 ? -2.928 -1.986 12.477 1 95.75 87 GLN A CA 1
ATOM 656 C C . GLN A 1 87 ? -3.172 -3.346 13.133 1 95.75 87 GLN A C 1
ATOM 658 O O . GLN A 1 87 ? -2.629 -4.359 12.688 1 95.75 87 GLN A O 1
ATOM 663 N N . ASP A 1 88 ? -4 -3.416 14.164 1 93.88 88 ASP A N 1
ATOM 664 C CA . ASP A 1 88 ? -4.32 -4.656 14.859 1 93.88 88 ASP A CA 1
ATOM 665 C C . ASP A 1 88 ? -5.043 -5.637 13.945 1 93.88 88 ASP A C 1
ATOM 667 O O . ASP A 1 88 ? -4.77 -6.84 13.969 1 93.88 88 ASP A O 1
ATOM 671 N N . TRP A 1 89 ? -5.91 -5.121 13.211 1 91.81 89 TRP A N 1
ATOM 672 C CA . TRP A 1 89 ? -6.648 -5.961 12.273 1 91.81 89 TRP A CA 1
ATOM 673 C C . TRP A 1 89 ? -5.715 -6.57 11.234 1 91.81 89 TRP A C 1
ATOM 675 O O . TRP A 1 89 ? -5.781 -7.77 10.953 1 91.81 89 TRP A O 1
ATOM 685 N N . LEU A 1 90 ? -4.832 -5.82 10.688 1 93.25 90 LEU A N 1
ATOM 686 C CA . LEU A 1 90 ? -3.9 -6.262 9.648 1 93.25 90 LEU A CA 1
ATOM 687 C C . LEU A 1 90 ? -2.861 -7.215 10.227 1 93.25 90 LEU A C 1
ATOM 689 O O . LEU A 1 90 ? -2.168 -7.91 9.484 1 93.25 90 LEU A O 1
ATOM 693 N N . ALA A 1 91 ? -2.738 -7.223 11.547 1 93.38 91 ALA A N 1
ATOM 694 C CA . ALA A 1 91 ? -1.784 -8.109 12.203 1 93.38 91 ALA A CA 1
ATOM 695 C C . ALA A 1 91 ? -2.35 -9.523 12.336 1 93.38 91 ALA A C 1
ATOM 697 O O . ALA A 1 91 ? -1.613 -10.469 12.633 1 93.38 91 ALA A O 1
ATOM 698 N N . THR A 1 92 ? -3.658 -9.695 12.117 1 90.94 92 THR A N 1
ATOM 699 C CA . THR A 1 92 ? -4.258 -11.023 12.125 1 90.94 92 THR A CA 1
ATOM 700 C C . THR A 1 92 ? -4.027 -11.727 10.797 1 90.94 92 THR A C 1
ATOM 702 O O . THR A 1 92 ? -3.904 -11.078 9.75 1 90.94 92 THR A O 1
ATOM 705 N N . ASP A 1 93 ? -3.998 -13.055 10.836 1 88.88 93 ASP A N 1
ATOM 706 C CA . ASP A 1 93 ? -3.848 -13.828 9.609 1 88.88 93 ASP A CA 1
ATOM 707 C C . ASP A 1 93 ? -4.984 -13.531 8.633 1 88.88 93 ASP A C 1
ATOM 709 O O . ASP A 1 93 ? -4.754 -13.375 7.434 1 88.88 93 ASP A O 1
ATOM 713 N N . THR A 1 94 ? -6.129 -13.398 9.18 1 88.19 94 THR A N 1
ATOM 714 C CA . THR A 1 94 ? -7.312 -13.148 8.367 1 88.19 94 THR A CA 1
ATOM 715 C C . THR A 1 94 ? -7.262 -11.75 7.758 1 88.19 94 THR A C 1
ATOM 717 O O . THR A 1 94 ? -7.469 -11.586 6.551 1 88.19 94 THR A O 1
ATOM 720 N N . GLY A 1 95 ? -7.004 -10.742 8.578 1 89.81 95 GLY A N 1
ATOM 721 C CA . GLY A 1 95 ? -6.934 -9.375 8.086 1 89.81 95 GLY A CA 1
ATOM 722 C C . GLY A 1 95 ? -5.887 -9.18 7.008 1 89.81 95 GLY A C 1
ATOM 723 O O . GLY A 1 95 ? -6.148 -8.539 5.988 1 89.81 95 GLY A O 1
ATOM 724 N N . LEU A 1 96 ? -4.773 -9.789 7.207 1 91.44 96 LEU A N 1
ATOM 725 C CA . LEU A 1 96 ? -3.676 -9.656 6.258 1 91.44 96 LEU A CA 1
ATOM 726 C C . LEU A 1 96 ? -4.008 -10.359 4.945 1 91.44 96 LEU A C 1
ATOM 728 O O . LEU A 1 96 ? -3.77 -9.82 3.865 1 91.44 96 LEU A O 1
ATOM 732 N N . ALA A 1 97 ? -4.562 -11.562 5.035 1 89.25 97 ALA A N 1
ATOM 733 C CA . ALA A 1 97 ? -4.922 -12.32 3.84 1 89.25 97 ALA A CA 1
ATOM 734 C C . ALA A 1 97 ? -5.965 -11.578 3.012 1 89.25 97 ALA A C 1
ATOM 736 O O . ALA A 1 97 ? -5.871 -11.523 1.782 1 89.25 97 ALA A O 1
ATOM 737 N N . LEU A 1 98 ? -6.875 -11.031 3.68 1 88.12 98 LEU A N 1
ATOM 738 C CA . LEU A 1 98 ? -7.926 -10.289 2.99 1 88.12 98 LEU A CA 1
ATOM 739 C C . LEU A 1 98 ? -7.379 -9 2.381 1 88.12 98 LEU A C 1
ATOM 741 O O . LEU A 1 98 ? -7.754 -8.625 1.268 1 88.12 98 LEU A O 1
ATOM 745 N N . ALA A 1 99 ? -6.488 -8.32 3.104 1 89.06 99 ALA A N 1
ATOM 746 C CA . ALA A 1 99 ? -5.855 -7.113 2.586 1 89.06 99 ALA A CA 1
ATOM 747 C C . ALA A 1 99 ? -5.047 -7.414 1.325 1 89.06 99 ALA A C 1
ATOM 749 O O . ALA A 1 99 ? -5.043 -6.621 0.379 1 89.06 99 ALA A O 1
ATOM 750 N N . ARG A 1 100 ? -4.441 -8.516 1.287 1 89.69 100 ARG A N 1
ATOM 751 C CA . ARG A 1 100 ? -3.631 -8.906 0.138 1 89.69 100 ARG A CA 1
ATOM 752 C C . ARG A 1 100 ? -4.508 -9.188 -1.079 1 89.69 100 ARG A C 1
ATOM 754 O O . ARG A 1 100 ? -4.113 -8.898 -2.211 1 89.69 100 ARG A O 1
ATOM 761 N N . THR A 1 101 ? -5.695 -9.711 -0.847 1 85.06 101 THR A N 1
ATOM 762 C CA . THR A 1 101 ? -6.617 -9.953 -1.951 1 85.06 101 THR A CA 1
ATOM 763 C C . THR A 1 101 ? -6.965 -8.648 -2.658 1 85.06 101 THR A C 1
ATOM 765 O O . THR A 1 101 ? -7.117 -8.617 -3.881 1 85.06 101 THR A O 1
ATOM 768 N N . GLY A 1 102 ? -6.984 -7.613 -1.911 1 82.88 102 GLY A N 1
ATOM 769 C CA . GLY A 1 102 ? -7.391 -6.316 -2.43 1 82.88 102 GLY A CA 1
ATOM 770 C C . GLY A 1 102 ? -6.375 -5.711 -3.377 1 82.88 102 GLY A C 1
ATOM 771 O O . GLY A 1 102 ? -6.695 -4.785 -4.129 1 82.88 102 GLY A O 1
ATOM 772 N N . VAL A 1 103 ? -5.168 -6.281 -3.406 1 86.62 103 VAL A N 1
ATOM 773 C CA . VAL A 1 103 ? -4.145 -5.68 -4.254 1 86.62 103 VAL A CA 1
ATOM 774 C C . VAL A 1 103 ? -3.688 -6.688 -5.309 1 86.62 103 VAL A C 1
ATOM 776 O O . VAL A 1 103 ? -2.74 -6.43 -6.055 1 86.62 103 VAL A O 1
ATOM 779 N N . MET A 1 104 ? -4.363 -7.809 -5.383 1 86.44 104 MET A N 1
ATOM 780 C CA . MET A 1 104 ? -4.043 -8.766 -6.438 1 86.44 104 MET A CA 1
ATOM 781 C C . MET A 1 104 ? -4.457 -8.227 -7.805 1 86.44 104 MET A C 1
ATOM 783 O O . MET A 1 104 ? -5.582 -7.758 -7.977 1 86.44 104 MET A O 1
ATOM 787 N N . PRO A 1 105 ? -3.564 -8.328 -8.719 1 87.94 105 PRO A N 1
ATOM 788 C CA . PRO A 1 105 ? -3.9 -7.793 -10.039 1 87.94 105 PRO A CA 1
ATOM 789 C C . PRO A 1 105 ? -5.031 -8.562 -10.719 1 87.94 105 PRO A C 1
ATOM 791 O O . PRO A 1 105 ? -5.137 -9.781 -10.555 1 87.94 105 PRO A O 1
ATOM 794 N N . THR A 1 106 ? -5.84 -7.863 -11.445 1 89.81 106 THR A N 1
ATOM 795 C CA . THR A 1 106 ? -6.926 -8.469 -12.211 1 89.81 106 THR A CA 1
ATOM 796 C C . THR A 1 106 ? -7.223 -7.645 -13.461 1 89.81 106 THR A C 1
ATOM 798 O O . THR A 1 106 ? -7.016 -6.43 -13.484 1 89.81 106 THR A O 1
ATOM 801 N N . ASP A 1 107 ? -7.656 -8.297 -14.414 1 90.56 107 ASP A N 1
ATOM 802 C CA . ASP A 1 107 ? -8.117 -7.617 -15.625 1 90.56 107 ASP A CA 1
ATOM 803 C C . ASP A 1 107 ? -9.641 -7.586 -15.688 1 90.56 107 ASP A C 1
ATOM 805 O O . ASP A 1 107 ? -10.219 -7.117 -16.672 1 90.56 107 ASP A O 1
ATOM 809 N N . ASP A 1 108 ? -10.273 -8.086 -14.648 1 92.75 108 ASP A N 1
ATOM 810 C CA . ASP A 1 108 ? -11.727 -8.156 -14.617 1 92.75 108 ASP A CA 1
ATOM 811 C C . ASP A 1 108 ? -12.328 -6.832 -14.148 1 92.75 108 ASP A C 1
ATOM 813 O O . ASP A 1 108 ? -12.164 -6.445 -12.992 1 92.75 108 ASP A O 1
ATOM 817 N N . ALA A 1 109 ? -13.062 -6.191 -15.031 1 94.25 109 ALA A N 1
ATOM 818 C CA . ALA A 1 109 ? -13.633 -4.879 -14.758 1 94.25 109 ALA A CA 1
ATOM 819 C C . ALA A 1 109 ? -14.656 -4.949 -13.625 1 94.25 109 ALA A C 1
ATOM 821 O O . ALA A 1 109 ? -14.812 -3.994 -12.859 1 94.25 109 ALA A O 1
ATOM 822 N N . GLU A 1 110 ? -15.258 -6.043 -13.5 1 93.06 110 GLU A N 1
ATOM 823 C CA . GLU A 1 110 ? -16.266 -6.203 -12.445 1 93.06 110 GLU A CA 1
ATOM 824 C C . GLU A 1 110 ? -15.609 -6.273 -11.07 1 93.06 110 GLU A C 1
ATOM 826 O O . GLU A 1 110 ? -16.125 -5.711 -10.102 1 93.06 110 GLU A O 1
ATOM 831 N N . ILE A 1 111 ? -14.523 -6.941 -10.984 1 92.06 111 ILE A N 1
ATOM 832 C CA . ILE A 1 111 ? -13.781 -7.035 -9.734 1 92.06 111 ILE A CA 1
ATOM 833 C C . ILE A 1 111 ? -13.25 -5.656 -9.344 1 92.06 111 ILE A C 1
ATOM 835 O O . ILE A 1 111 ? -13.367 -5.242 -8.188 1 92.06 111 ILE A O 1
ATOM 839 N N . LEU A 1 112 ? -12.734 -4.938 -10.359 1 94.88 112 LEU A N 1
ATOM 840 C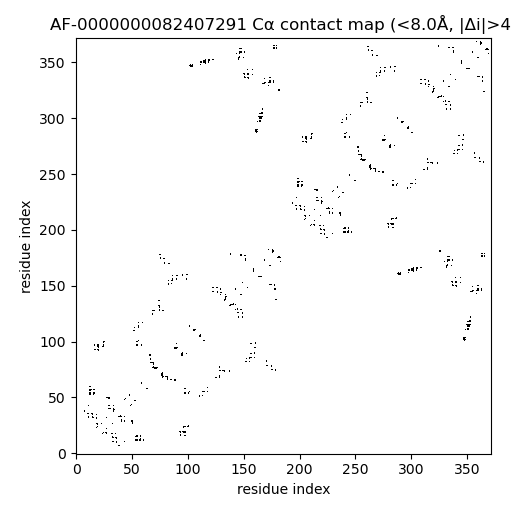 CA . LEU A 1 112 ? -12.203 -3.604 -10.094 1 94.88 112 LEU A CA 1
ATOM 841 C C . LEU A 1 112 ? -13.312 -2.67 -9.609 1 94.88 112 LEU A C 1
ATOM 843 O O . LEU A 1 112 ? -13.102 -1.884 -8.68 1 94.88 112 LEU A O 1
ATOM 847 N N . ALA A 1 113 ? -14.469 -2.785 -10.18 1 95.44 113 ALA A N 1
ATOM 848 C CA . ALA A 1 113 ? -15.602 -1.958 -9.773 1 95.44 113 ALA A CA 1
ATOM 849 C C . ALA A 1 113 ? -16.047 -2.299 -8.359 1 95.44 113 ALA A C 1
ATOM 851 O O . ALA A 1 113 ? -16.375 -1.407 -7.57 1 95.44 113 ALA A O 1
ATOM 852 N N . ALA A 1 114 ? -16.047 -3.592 -8.023 1 92.81 114 ALA A N 1
ATOM 853 C CA . ALA A 1 114 ? -16.453 -4.031 -6.688 1 92.81 114 ALA A CA 1
ATOM 854 C C . ALA A 1 114 ? -15.461 -3.533 -5.633 1 92.81 114 ALA A C 1
ATOM 856 O O . ALA A 1 114 ? -15.867 -3.088 -4.555 1 92.81 114 ALA A O 1
ATOM 857 N N . ARG A 1 115 ? -14.195 -3.564 -5.938 1 93.69 115 ARG A N 1
ATOM 858 C CA . ARG A 1 115 ? -13.172 -3.047 -5.031 1 93.69 115 ARG A CA 1
ATOM 859 C C . ARG A 1 115 ? -13.336 -1.545 -4.828 1 93.69 115 ARG A C 1
ATOM 861 O O . ARG A 1 115 ? -13.258 -1.055 -3.699 1 93.69 115 ARG A O 1
ATOM 868 N N . ALA A 1 116 ? -13.57 -0.85 -5.969 1 95.44 116 ALA A N 1
ATOM 869 C CA . ALA A 1 116 ? -13.734 0.6 -5.898 1 95.44 116 ALA A CA 1
ATOM 870 C C . ALA A 1 116 ? -14.922 0.974 -5.016 1 95.44 116 ALA A C 1
ATOM 872 O O . ALA A 1 116 ? -14.836 1.897 -4.203 1 95.44 116 ALA A O 1
ATOM 873 N N . GLN A 1 117 ? -15.953 0.235 -5.156 1 93.88 117 GLN A N 1
ATOM 874 C CA . GLN A 1 117 ? -17.141 0.483 -4.352 1 93.88 117 GLN A CA 1
ATOM 875 C C . GLN A 1 117 ? -16.875 0.195 -2.877 1 93.88 117 GLN A C 1
ATOM 877 O O . GLN A 1 117 ? -17.344 0.934 -2.004 1 93.88 117 GLN A O 1
ATOM 882 N N . PHE A 1 118 ? -16.203 -0.824 -2.654 1 91.69 118 PHE A N 1
ATOM 883 C CA . PHE A 1 118 ? -15.836 -1.185 -1.29 1 91.69 118 PHE A CA 1
ATOM 884 C C . PHE A 1 118 ? -15.039 -0.065 -0.629 1 91.69 118 PHE A C 1
ATOM 886 O O . PHE A 1 118 ? -15.383 0.385 0.466 1 91.69 118 PHE A O 1
ATOM 893 N N . TRP A 1 119 ? -14.039 0.439 -1.277 1 93.94 119 TRP A N 1
ATOM 894 C CA . TRP A 1 119 ? -13.164 1.448 -0.695 1 93.94 119 TRP A CA 1
ATOM 895 C C . TRP A 1 119 ? -13.883 2.785 -0.562 1 93.94 119 TRP A C 1
AT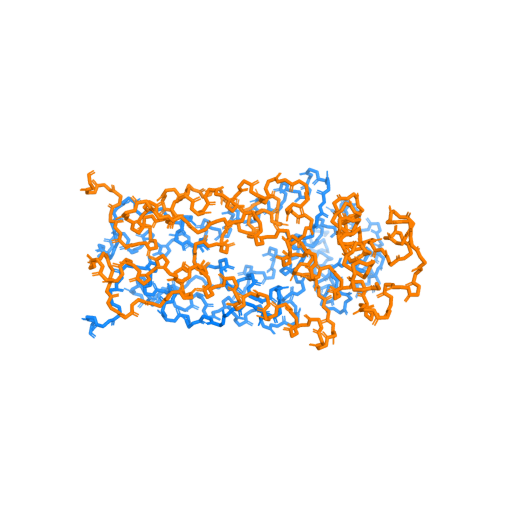OM 897 O O . TRP A 1 119 ? -13.68 3.512 0.415 1 93.94 119 TRP A O 1
ATOM 907 N N . ARG A 1 120 ? -14.695 3.102 -1.557 1 95 120 ARG A N 1
ATOM 908 C CA . ARG A 1 120 ? -15.469 4.332 -1.424 1 95 120 ARG A CA 1
ATOM 909 C C . ARG A 1 120 ? -16.344 4.297 -0.172 1 95 120 ARG A C 1
ATOM 911 O O . ARG A 1 120 ? -16.406 5.277 0.574 1 95 120 ARG A O 1
ATOM 918 N N . ALA A 1 121 ? -16.969 3.15 0.08 1 92.38 121 ALA A N 1
ATOM 919 C CA . ALA A 1 121 ? -17.828 3.008 1.257 1 92.38 121 ALA A CA 1
ATOM 920 C C . ALA A 1 121 ? -17.016 3.137 2.543 1 92.38 121 ALA A C 1
ATOM 922 O O . ALA A 1 121 ? -17.453 3.76 3.508 1 92.38 121 ALA A O 1
ATOM 923 N N . ARG A 1 122 ? -15.844 2.598 2.574 1 92.81 122 ARG A N 1
ATOM 924 C CA . ARG A 1 122 ? -14.992 2.646 3.758 1 92.81 122 ARG A CA 1
ATOM 925 C C . ARG A 1 122 ? -14.5 4.066 4.023 1 92.81 122 ARG A C 1
ATOM 927 O O . ARG A 1 122 ? -14.5 4.527 5.168 1 92.81 122 ARG A O 1
ATOM 934 N N . PHE A 1 123 ? -14.141 4.746 2.936 1 95.56 123 PHE A N 1
ATOM 935 C CA . PHE A 1 123 ? -13.688 6.125 3.07 1 95.56 123 PHE A CA 1
ATOM 936 C C . PHE A 1 123 ? -14.828 7.027 3.518 1 95.56 123 PHE A C 1
ATOM 938 O O . PHE A 1 123 ? -14.648 7.883 4.391 1 95.56 123 PHE A O 1
ATOM 945 N N . ASP A 1 124 ? -16 6.789 2.957 1 95.5 124 ASP A N 1
ATOM 946 C CA . ASP A 1 124 ? -17.156 7.59 3.34 1 95.5 124 ASP A CA 1
ATOM 947 C C . ASP A 1 124 ? -17.484 7.414 4.82 1 95.5 124 ASP A C 1
ATOM 949 O O . ASP A 1 124 ? -17.766 8.391 5.52 1 95.5 124 ASP A O 1
ATOM 953 N N . ALA A 1 125 ? -17.391 6.199 5.285 1 93.75 125 ALA A N 1
ATOM 954 C CA . ALA A 1 125 ? -17.656 5.918 6.691 1 93.75 125 ALA A CA 1
ATOM 955 C C . ALA A 1 125 ? -16.625 6.59 7.598 1 93.75 125 ALA A C 1
ATOM 957 O O . ALA A 1 125 ? -16.984 7.203 8.602 1 93.75 125 ALA A O 1
ATOM 958 N N . ALA A 1 126 ? -15.414 6.551 7.266 1 96.19 126 ALA A N 1
ATOM 959 C CA . ALA A 1 126 ? -14.336 7.066 8.109 1 96.19 126 ALA A CA 1
ATOM 960 C C . ALA A 1 126 ? -14.25 8.586 8.016 1 96.19 126 ALA A C 1
ATOM 962 O O . ALA A 1 126 ? -13.68 9.234 8.891 1 96.19 126 ALA A O 1
ATOM 963 N N . ALA A 1 127 ? -14.805 9.141 6.918 1 97.12 127 ALA A N 1
ATOM 964 C CA . ALA A 1 127 ? -14.75 10.578 6.68 1 97.12 127 ALA A CA 1
ATOM 965 C C . ALA A 1 127 ? -15.43 11.352 7.805 1 97.12 127 ALA A C 1
ATOM 967 O O . ALA A 1 127 ? -15.148 12.531 8.023 1 97.12 127 ALA A O 1
ATOM 968 N N . VAL A 1 128 ? -16.281 10.727 8.531 1 97.44 128 VAL A N 1
ATOM 969 C CA . VAL A 1 128 ? -17.031 11.367 9.602 1 97.44 128 VAL A CA 1
ATOM 970 C C . VAL A 1 128 ? -16.078 11.898 10.664 1 97.44 128 VAL A C 1
ATOM 972 O O . VAL A 1 128 ? -16.312 12.945 11.266 1 97.44 128 VAL A O 1
ATOM 975 N N . MET A 1 129 ? -14.977 11.203 10.891 1 97.5 129 MET A N 1
ATOM 976 C CA . MET A 1 129 ? -13.984 11.656 11.859 1 97.5 129 MET A CA 1
ATOM 977 C C . MET A 1 129 ? -13.43 13.023 11.477 1 97.5 129 MET A C 1
ATOM 979 O O . MET A 1 129 ? -13.273 13.891 12.328 1 97.5 129 MET A O 1
ATOM 983 N N . ILE A 1 130 ? -13.203 13.242 10.18 1 97.06 130 ILE A N 1
ATOM 984 C CA . ILE A 1 130 ? -12.625 14.484 9.68 1 97.06 130 ILE A CA 1
ATOM 985 C C . ILE A 1 130 ? -13.68 15.586 9.703 1 97.06 130 ILE A C 1
ATOM 987 O O . ILE A 1 130 ? -13.398 16.719 10.094 1 97.06 130 ILE A O 1
ATOM 991 N N . HIS A 1 131 ? -14.875 15.25 9.328 1 97.62 131 HIS A N 1
ATOM 992 C CA . HIS A 1 131 ? -15.969 16.219 9.375 1 97.62 131 HIS A CA 1
ATOM 993 C C . HIS A 1 131 ? -16.188 16.734 10.789 1 97.62 131 HIS A C 1
ATOM 995 O O . HIS A 1 131 ? -16.359 17.938 11 1 97.62 131 HIS A O 1
ATOM 1001 N N . ARG A 1 132 ? -16.141 15.828 11.727 1 97.5 132 ARG A N 1
ATOM 1002 C CA . ARG A 1 132 ? -16.25 16.234 13.125 1 97.5 132 ARG A CA 1
ATOM 1003 C C . ARG A 1 132 ? -15.109 17.188 13.5 1 97.5 132 ARG A C 1
ATOM 1005 O O . ARG A 1 132 ? -15.328 18.172 14.203 1 97.5 132 ARG A O 1
ATOM 1012 N N . GLY A 1 133 ? -13.914 16.828 13.07 1 95.25 133 GLY A N 1
ATOM 1013 C CA . GLY A 1 133 ? -12.766 17.672 13.336 1 95.25 133 GLY A CA 1
ATOM 1014 C C . GLY A 1 133 ? -12.898 19.062 12.734 1 95.25 133 GLY A C 1
ATOM 1015 O O . GLY A 1 133 ? -12.484 20.047 13.352 1 95.25 133 GLY A O 1
ATOM 1016 N N . ILE A 1 134 ? -13.461 19.156 11.523 1 94.56 134 ILE A N 1
ATOM 1017 C CA . ILE A 1 134 ? -13.727 20.438 10.875 1 94.56 134 ILE A CA 1
ATOM 1018 C C . ILE A 1 134 ? -14.742 21.219 11.688 1 94.56 134 ILE A C 1
ATOM 1020 O O . ILE A 1 134 ? -14.531 22.406 11.977 1 94.56 134 ILE A O 1
ATOM 1024 N N . GLU A 1 135 ? -15.766 20.578 12.094 1 96.38 135 GLU A N 1
ATOM 1025 C CA . GLU A 1 135 ? -16.828 21.219 12.875 1 96.38 135 GLU A CA 1
ATOM 1026 C C . GLU A 1 135 ? -16.297 21.75 14.203 1 96.38 135 GLU A C 1
ATOM 1028 O O . GLU A 1 135 ? -16.719 22.812 14.664 1 96.38 135 GLU A O 1
ATOM 1033 N N . ARG A 1 136 ? -15.367 21.047 14.781 1 95.25 136 ARG A N 1
ATOM 1034 C CA . ARG A 1 136 ? -14.773 21.438 16.062 1 95.25 136 ARG A CA 1
ATOM 1035 C C . ARG A 1 136 ? -13.688 22.484 15.852 1 95.25 136 ARG A C 1
ATOM 1037 O O . ARG A 1 136 ? -13.102 22.969 16.828 1 95.25 136 ARG A O 1
ATOM 1044 N N . GLY A 1 137 ? -13.289 22.781 14.625 1 93.62 137 GLY A N 1
ATOM 1045 C CA . GLY A 1 137 ? -12.281 23.781 14.312 1 93.62 137 GLY A CA 1
ATOM 1046 C C . GLY A 1 137 ? -10.859 23.266 14.492 1 93.62 137 GLY A C 1
ATOM 1047 O O . GLY A 1 137 ? -9.922 24.047 14.625 1 93.62 137 GLY A O 1
ATOM 1048 N N . GLU A 1 138 ? -10.68 21.922 14.531 1 92.38 138 GLU A N 1
ATOM 1049 C CA . GLU A 1 138 ? -9.367 21.328 14.742 1 92.38 138 GLU A CA 1
ATOM 1050 C C . GLU A 1 138 ? -8.539 21.328 13.461 1 92.38 138 GLU A C 1
ATOM 1052 O O . GLU A 1 138 ? -7.309 21.312 13.508 1 92.38 138 GLU A O 1
ATOM 1057 N N . VAL A 1 139 ? -9.281 21.359 12.352 1 91.69 139 VAL A N 1
ATOM 1058 C CA . VAL A 1 139 ? -8.664 21.438 11.031 1 91.69 139 VAL A CA 1
ATOM 1059 C C . VAL A 1 139 ? -9.461 22.391 10.141 1 91.69 139 VAL A C 1
ATOM 1061 O O . VAL A 1 139 ? -10.633 22.672 10.414 1 91.69 139 VAL A O 1
ATOM 1064 N N . PRO A 1 140 ? -8.797 22.906 9.164 1 89.81 140 PRO A N 1
ATOM 1065 C CA . PRO A 1 140 ? -9.477 23.875 8.297 1 89.81 140 PRO A CA 1
ATOM 1066 C C . PRO A 1 140 ? -10.711 23.297 7.613 1 89.81 140 PRO A C 1
ATOM 1068 O O . PRO A 1 140 ? -10.773 22.078 7.383 1 89.81 140 PRO A O 1
ATOM 1071 N N . ASP A 1 141 ? -11.609 24.078 7.145 1 91.62 141 ASP A N 1
ATOM 1072 C CA . ASP A 1 141 ? -12.844 23.703 6.465 1 91.62 141 ASP A CA 1
ATOM 1073 C C . ASP A 1 141 ? -12.555 23.016 5.137 1 91.62 141 ASP A C 1
ATOM 1075 O O . ASP A 1 141 ? -13.336 22.172 4.684 1 91.62 141 ASP A O 1
ATOM 1079 N N . GLY A 1 142 ? -11.414 23.344 4.562 1 89.44 142 GLY A N 1
ATOM 1080 C CA . GLY A 1 142 ? -11.078 22.812 3.25 1 89.44 142 GLY A CA 1
ATOM 1081 C C . GLY A 1 142 ? -10.328 21.5 3.311 1 89.44 142 GLY A C 1
ATOM 1082 O O . GLY A 1 142 ? -9.922 20.969 2.277 1 89.44 142 GLY A O 1
ATOM 1083 N N . THR A 1 143 ? -10.266 20.938 4.559 1 92.5 143 THR A N 1
ATOM 1084 C CA . THR A 1 143 ? -9.555 19.672 4.699 1 92.5 143 THR A CA 1
ATOM 1085 C C . THR A 1 143 ? -10.258 18.562 3.92 1 92.5 143 THR 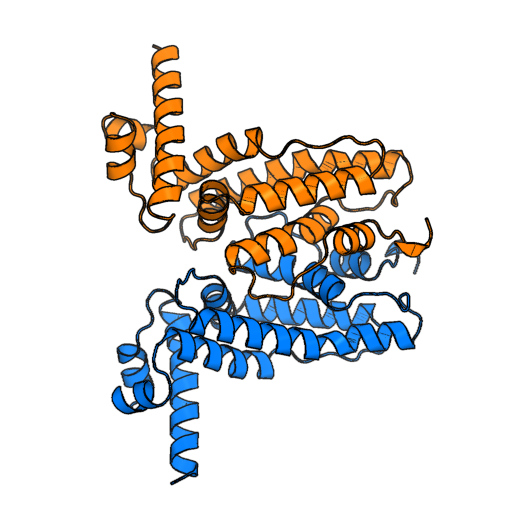A C 1
ATOM 1087 O O . THR A 1 143 ? -11.477 18.391 4.031 1 92.5 143 THR A O 1
ATOM 1090 N N . ASP A 1 144 ? -9.531 17.875 3.078 1 94.81 144 ASP A N 1
ATOM 1091 C CA . ASP A 1 144 ? -10.062 16.781 2.27 1 94.81 144 ASP A CA 1
ATOM 1092 C C . ASP A 1 144 ? -9.977 15.453 3.016 1 94.81 144 ASP A C 1
ATOM 1094 O O . ASP A 1 144 ? -8.883 14.922 3.215 1 94.81 144 ASP A O 1
ATOM 1098 N N . PRO A 1 145 ? -11.117 14.906 3.377 1 96.88 145 PRO A N 1
ATOM 1099 C CA . PRO A 1 145 ? -11.094 13.664 4.156 1 96.88 145 PRO A CA 1
ATOM 1100 C C . PRO A 1 145 ? -10.367 12.531 3.441 1 96.88 145 PRO A C 1
ATOM 1102 O O . PRO A 1 145 ? -9.641 11.758 4.078 1 96.88 145 PRO A O 1
ATOM 1105 N N . ASP A 1 146 ? -10.539 12.359 2.121 1 97.5 146 ASP A N 1
ATOM 1106 C CA . ASP A 1 146 ? -9.883 11.289 1.381 1 97.5 146 ASP A CA 1
ATOM 1107 C C . ASP A 1 146 ? -8.367 11.391 1.504 1 97.5 146 ASP A C 1
ATOM 1109 O O . ASP A 1 146 ? -7.684 10.383 1.697 1 97.5 146 ASP A O 1
ATOM 1113 N N . THR A 1 147 ? -7.871 12.625 1.436 1 96.88 147 THR A N 1
ATOM 1114 C CA . THR A 1 147 ? -6.434 12.844 1.522 1 96.88 147 THR A CA 1
ATOM 1115 C C . THR A 1 147 ? -5.914 12.477 2.91 1 96.88 147 THR A C 1
ATOM 1117 O O . THR A 1 147 ? -4.891 11.805 3.035 1 96.88 147 THR A O 1
ATOM 1120 N N . VAL A 1 148 ? -6.605 12.867 3.939 1 96.62 148 VAL A N 1
ATOM 1121 C CA . VAL A 1 148 ? -6.211 12.578 5.316 1 96.62 148 VAL A CA 1
ATOM 1122 C C . VAL A 1 148 ? -6.211 11.07 5.547 1 96.62 148 VAL A C 1
ATOM 1124 O O . VAL A 1 148 ? -5.246 10.523 6.082 1 96.62 148 VAL A O 1
ATOM 1127 N N . LEU A 1 149 ? -7.258 10.414 5.129 1 97.31 149 LEU A N 1
ATOM 1128 C CA . LEU A 1 149 ? -7.414 8.984 5.348 1 97.31 149 LEU A CA 1
ATOM 1129 C C . LEU A 1 149 ? -6.359 8.195 4.574 1 97.31 149 LEU A C 1
ATOM 1131 O O . LEU A 1 149 ? -5.801 7.227 5.086 1 97.31 149 LEU A O 1
ATOM 1135 N N . ALA A 1 150 ? -6.117 8.609 3.33 1 97.81 150 ALA A N 1
ATOM 1136 C CA . ALA A 1 150 ? -5.086 7.953 2.533 1 97.81 150 ALA A CA 1
ATOM 1137 C C . ALA A 1 150 ? -3.713 8.094 3.182 1 97.81 150 ALA A C 1
ATOM 1139 O O . ALA A 1 150 ? -2.977 7.117 3.318 1 97.81 150 ALA A O 1
ATOM 1140 N N . ALA A 1 151 ? -3.414 9.273 3.615 1 97.38 151 ALA A N 1
ATOM 1141 C CA . ALA A 1 151 ? -2.115 9.539 4.227 1 97.38 151 ALA A CA 1
ATOM 1142 C C . ALA A 1 151 ? -1.938 8.734 5.512 1 97.38 151 ALA A C 1
ATOM 1144 O O . ALA A 1 151 ? -0.82 8.344 5.855 1 97.38 151 ALA A O 1
ATOM 1145 N N . LEU A 1 152 ? -3.008 8.484 6.195 1 97.5 152 LEU A N 1
ATOM 1146 C CA . LEU A 1 152 ? -2.963 7.762 7.461 1 97.5 152 LEU A CA 1
ATOM 1147 C C . LEU A 1 152 ? -2.943 6.258 7.227 1 97.5 152 LEU A C 1
ATOM 1149 O O . LEU A 1 152 ? -2.068 5.555 7.738 1 97.5 152 LEU A O 1
ATOM 1153 N N . ALA A 1 153 ? -3.842 5.762 6.461 1 97.06 153 ALA A N 1
ATOM 1154 C CA . ALA A 1 153 ? -4.098 4.328 6.359 1 97.06 153 AL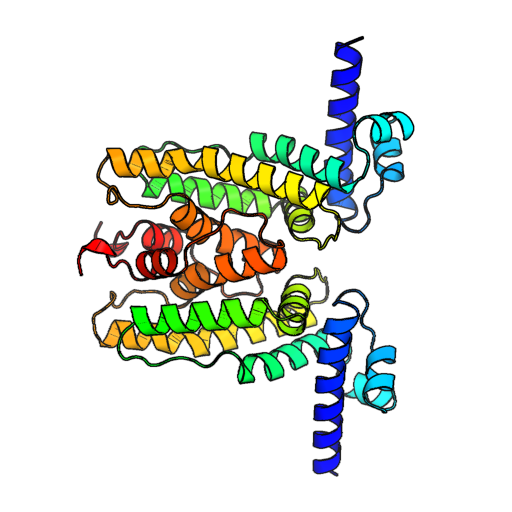A A CA 1
ATOM 1155 C C . ALA A 1 153 ? -3.096 3.654 5.426 1 97.06 153 ALA A C 1
ATOM 1157 O O . ALA A 1 153 ? -2.729 2.494 5.633 1 97.06 153 ALA A O 1
ATOM 1158 N N . SER A 1 154 ? -2.67 4.363 4.367 1 97.56 154 SER A N 1
ATOM 1159 C CA . SER A 1 154 ? -1.847 3.742 3.334 1 97.56 154 SER A CA 1
ATOM 1160 C C . SER A 1 154 ? -0.524 3.244 3.908 1 97.56 154 SER A C 1
ATOM 1162 O O . SER A 1 154 ? -0.098 2.123 3.619 1 97.56 154 SER A O 1
ATOM 1164 N N . PRO A 1 155 ? 0.164 4.07 4.738 1 97.94 155 PRO A N 1
ATOM 1165 C CA . PRO A 1 155 ? 1.407 3.555 5.312 1 97.94 155 PRO A CA 1
ATOM 1166 C C . PRO A 1 155 ? 1.192 2.297 6.152 1 97.94 155 PRO A C 1
ATOM 1168 O O . PRO A 1 155 ? 2.014 1.379 6.117 1 97.94 155 PRO A O 1
ATOM 1171 N N . ILE A 1 156 ? 0.137 2.242 6.852 1 97.44 156 ILE A N 1
ATOM 1172 C CA . ILE A 1 156 ? -0.163 1.113 7.723 1 97.44 156 ILE A CA 1
ATOM 1173 C C . ILE A 1 156 ? -0.465 -0.124 6.883 1 97.44 156 ILE A C 1
ATOM 1175 O O . ILE A 1 156 ? 0.072 -1.204 7.141 1 97.44 156 ILE A O 1
ATOM 1179 N N . ARG A 1 157 ? -1.27 0.092 5.914 1 96.12 157 ARG A N 1
ATOM 1180 C CA . ARG A 1 157 ? -1.662 -1.018 5.051 1 96.12 157 ARG A CA 1
ATOM 1181 C C . ARG A 1 157 ? -0.476 -1.522 4.234 1 96.12 157 ARG A C 1
ATOM 1183 O O . ARG A 1 157 ? -0.265 -2.732 4.121 1 96.12 157 ARG A O 1
ATOM 1190 N N . LEU A 1 158 ? 0.299 -0.649 3.652 1 96.44 158 LEU A N 1
ATOM 1191 C CA . LEU A 1 158 ? 1.446 -1.045 2.842 1 96.44 158 LEU A CA 1
ATOM 1192 C C . LEU A 1 158 ? 2.482 -1.777 3.689 1 96.44 158 LEU A C 1
ATOM 1194 O O . LEU A 1 158 ? 3.068 -2.766 3.242 1 96.44 158 LEU A O 1
ATOM 1198 N N . ALA A 1 159 ? 2.74 -1.279 4.93 1 96.25 159 ALA A N 1
ATOM 1199 C CA . ALA A 1 159 ? 3.666 -1.97 5.824 1 96.25 159 ALA A CA 1
ATOM 1200 C C . ALA A 1 159 ? 3.229 -3.412 6.062 1 96.25 159 ALA A C 1
ATOM 1202 O O . ALA A 1 159 ? 4.047 -4.332 6.004 1 96.25 159 ALA A O 1
ATOM 1203 N N . ALA A 1 160 ? 1.981 -3.602 6.266 1 95.12 160 ALA A N 1
ATOM 1204 C CA . ALA A 1 160 ? 1.463 -4.938 6.559 1 95.12 160 ALA A CA 1
ATOM 1205 C C . ALA A 1 160 ? 1.636 -5.867 5.363 1 95.12 160 ALA A C 1
ATOM 1207 O O . ALA A 1 160 ? 2.168 -6.973 5.5 1 95.12 160 ALA A O 1
ATOM 1208 N N . ILE A 1 161 ? 1.258 -5.395 4.18 1 93.88 161 ILE A N 1
ATOM 1209 C CA . ILE A 1 161 ? 1.242 -6.301 3.037 1 93.88 161 ILE A CA 1
ATOM 1210 C C . ILE A 1 161 ? 2.662 -6.488 2.506 1 93.88 161 ILE A C 1
ATOM 1212 O O . ILE A 1 161 ? 2.932 -7.43 1.754 1 93.88 161 ILE A O 1
ATOM 1216 N N . SER A 1 162 ? 3.598 -5.57 2.83 1 94.12 162 SER A N 1
ATOM 1217 C CA . SER A 1 162 ? 4.996 -5.719 2.443 1 94.12 162 SER A CA 1
ATOM 1218 C C . SER A 1 162 ? 5.801 -6.426 3.531 1 94.12 162 SER A C 1
ATOM 1220 O O . SER A 1 162 ? 7.031 -6.461 3.479 1 94.12 162 SER A O 1
ATOM 1222 N N . GLN A 1 163 ? 5.141 -6.91 4.594 1 94.44 163 GLN A N 1
ATOM 1223 C CA . GLN A 1 163 ? 5.738 -7.66 5.691 1 94.44 163 GLN A CA 1
ATOM 1224 C C . GLN A 1 163 ? 6.738 -6.809 6.465 1 94.44 163 GLN A C 1
ATOM 1226 O O . GLN A 1 163 ? 7.828 -7.27 6.801 1 94.44 163 GLN A O 1
ATOM 1231 N N . ASN A 1 164 ? 6.43 -5.559 6.578 1 94.69 164 ASN A N 1
ATOM 1232 C CA . ASN A 1 164 ? 7.133 -4.59 7.414 1 94.69 164 ASN A CA 1
ATOM 1233 C C . ASN A 1 164 ? 8.586 -4.422 6.977 1 94.69 164 ASN A C 1
ATOM 1235 O O . ASN A 1 164 ? 9.484 -4.32 7.816 1 94.69 164 ASN A O 1
ATOM 1239 N N . THR A 1 165 ? 8.766 -4.383 5.648 1 94.62 165 THR A N 1
ATOM 1240 C CA . THR A 1 165 ? 10.117 -4.207 5.133 1 94.62 165 THR A CA 1
ATOM 1241 C C . THR A 1 165 ? 10.445 -2.729 4.969 1 94.62 165 THR A C 1
ATOM 1243 O O . THR A 1 165 ? 11.609 -2.357 4.82 1 94.62 165 THR A O 1
ATOM 1246 N N . GLU A 1 166 ? 9.477 -1.875 4.992 1 93.19 166 GLU A N 1
ATOM 1247 C CA . GLU A 1 166 ? 9.727 -0.437 5.008 1 93.19 166 GLU A CA 1
ATOM 1248 C C . GLU A 1 166 ? 10.047 0.053 6.418 1 93.19 166 GLU A C 1
ATOM 1250 O O . GLU A 1 166 ? 9.75 -0.629 7.398 1 93.19 166 GLU A O 1
ATOM 1255 N N . PRO A 1 167 ? 10.609 1.224 6.512 1 93.25 167 PRO A N 1
ATOM 1256 C CA . PRO A 1 167 ? 10.93 1.747 7.84 1 93.25 167 PRO A CA 1
ATOM 1257 C C . PRO A 1 167 ? 9.703 1.868 8.742 1 93.25 167 PRO A C 1
ATOM 1259 O O . PRO A 1 167 ? 8.633 2.27 8.273 1 93.25 167 PRO A O 1
ATOM 1262 N N . ARG A 1 168 ? 9.906 1.466 9.961 1 92.44 168 ARG A N 1
ATOM 1263 C CA . ARG A 1 168 ? 8.82 1.486 10.93 1 92.44 168 ARG A CA 1
ATOM 1264 C C . ARG A 1 168 ? 8.383 2.916 11.234 1 92.44 168 ARG A C 1
ATOM 1266 O O . ARG A 1 168 ? 9.227 3.793 11.453 1 92.44 168 ARG A O 1
ATOM 1273 N N . ILE A 1 169 ? 7.133 3.088 11.234 1 92.69 169 ILE A N 1
ATOM 1274 C CA . ILE A 1 169 ? 6.574 4.402 11.523 1 92.69 169 ILE A CA 1
ATOM 1275 C C . ILE A 1 169 ? 5.871 4.375 12.883 1 92.69 169 ILE A C 1
ATOM 1277 O O . ILE A 1 169 ? 5.176 3.412 13.211 1 92.69 169 ILE A O 1
ATOM 1281 N N . GLU A 1 170 ? 6.121 5.363 13.68 1 94.62 170 GLU A N 1
ATOM 1282 C CA . GLU A 1 170 ? 5.371 5.547 14.914 1 94.62 170 GLU A CA 1
ATOM 1283 C C . GLU A 1 170 ? 3.988 6.129 14.641 1 94.62 170 GLU A C 1
ATOM 1285 O O . GLU A 1 170 ? 3.869 7.227 14.094 1 94.62 170 GLU A O 1
ATOM 1290 N N . LEU A 1 171 ? 2.982 5.457 15.078 1 95.81 171 LEU A N 1
ATOM 1291 C CA . LEU A 1 171 ? 1.607 5.824 14.758 1 95.81 171 LEU A CA 1
ATOM 1292 C C . LEU A 1 171 ? 1.293 7.234 15.242 1 95.81 171 LEU A C 1
ATOM 1294 O O . LEU A 1 171 ? 0.639 8.008 14.539 1 95.81 171 LEU A O 1
ATOM 1298 N N . ASP A 1 172 ? 1.744 7.574 16.438 1 94.62 172 ASP A N 1
ATOM 1299 C CA . ASP A 1 172 ? 1.445 8.898 16.984 1 94.62 172 ASP A CA 1
ATOM 1300 C C . ASP A 1 172 ? 2.062 10 16.125 1 94.62 172 ASP A C 1
ATOM 1302 O O . ASP A 1 172 ? 1.471 11.07 15.961 1 94.62 172 ASP A O 1
ATOM 1306 N N . LYS A 1 173 ? 3.242 9.766 15.594 1 93.75 173 LYS A N 1
ATOM 1307 C CA . LYS A 1 173 ? 3.867 10.75 14.703 1 93.75 173 LYS A CA 1
ATOM 1308 C C . LYS A 1 173 ? 3.084 10.883 13.406 1 93.75 173 LYS A C 1
ATOM 1310 O O . LYS A 1 173 ? 2.926 11.992 12.883 1 93.75 173 LYS A O 1
ATOM 1315 N N . LEU A 1 174 ? 2.613 9.75 12.914 1 96.19 174 LEU A N 1
ATOM 1316 C CA . LEU A 1 174 ? 1.823 9.758 11.688 1 96.19 174 LEU A CA 1
ATOM 1317 C C . LEU A 1 174 ? 0.518 10.523 11.883 1 96.19 174 LEU A C 1
ATOM 1319 O O . LEU A 1 174 ? 0.154 11.367 11.062 1 96.19 174 LEU A O 1
ATOM 1323 N N . VAL A 1 175 ? -0.138 10.297 13 1 96 175 VAL A N 1
ATOM 1324 C CA . VAL A 1 175 ? -1.395 10.969 13.305 1 96 175 VAL A CA 1
ATOM 1325 C C . VAL A 1 175 ? -1.144 12.461 13.492 1 96 175 VAL A C 1
ATOM 1327 O O . VAL A 1 175 ? -1.888 13.297 12.977 1 96 175 VAL A O 1
ATOM 1330 N N . ALA A 1 176 ? -0.087 12.82 14.234 1 92.25 176 ALA A N 1
ATOM 1331 C CA . ALA A 1 176 ? 0.258 14.219 14.445 1 92.25 176 ALA A CA 1
ATOM 1332 C C . ALA A 1 176 ? 0.51 14.93 13.125 1 92.25 176 ALA A C 1
ATOM 1334 O O . ALA A 1 176 ? 0.091 16.078 12.938 1 92.25 176 ALA A O 1
ATOM 1335 N N . LEU A 1 177 ? 1.162 14.258 12.234 1 92.25 177 LEU A N 1
ATOM 1336 C CA . LEU A 1 177 ? 1.477 14.82 10.93 1 92.25 177 LEU A CA 1
ATOM 1337 C C . LEU A 1 177 ? 0.203 15.117 10.141 1 92.25 177 LEU A C 1
ATOM 1339 O O . LEU A 1 177 ? 0.06 16.203 9.578 1 92.25 177 LEU A O 1
ATOM 1343 N N . VAL A 1 178 ? -0.742 14.203 10.133 1 92.69 178 VAL A N 1
ATOM 1344 C CA . VAL A 1 178 ? -1.909 14.344 9.266 1 92.69 178 VAL A CA 1
ATOM 1345 C C . VAL A 1 178 ? -2.883 15.352 9.883 1 92.69 178 VAL A C 1
ATOM 1347 O O . VAL A 1 178 ? -3.67 15.977 9.164 1 92.69 178 VAL A O 1
ATOM 1350 N N . VAL A 1 179 ? -2.832 15.477 11.188 1 88.25 179 VAL A N 1
ATOM 1351 C CA . VAL A 1 179 ? -3.705 16.438 11.859 1 88.25 179 VAL A CA 1
ATOM 1352 C C . VAL A 1 179 ? -3.07 17.828 11.828 1 88.25 179 VAL A C 1
ATOM 1354 O O . VAL A 1 179 ? -3.768 18.828 11.945 1 88.25 179 VAL A O 1
ATOM 1357 N N . GLY A 1 180 ? -1.816 17.969 11.461 1 75.44 180 GLY A N 1
ATOM 1358 C CA . GLY A 1 180 ? -1.128 19.25 11.453 1 75.44 180 GLY A CA 1
ATOM 1359 C C . GLY A 1 180 ? -0.805 19.766 12.844 1 75.44 180 GLY A C 1
ATOM 1360 O O . GLY A 1 180 ? -0.804 20.969 13.078 1 75.44 180 GLY A O 1
ATOM 1361 N N . VAL A 1 181 ? -1.019 18.984 13.93 1 54.16 181 VAL A N 1
ATOM 1362 C CA . VAL A 1 181 ? -0.712 19.453 15.273 1 54.16 181 VAL A CA 1
ATOM 1363 C C . VAL A 1 181 ? 0.751 19.172 15.602 1 54.16 181 VAL A C 1
ATOM 1365 O O . VAL A 1 181 ? 1.325 18.188 15.102 1 54.16 181 VAL A O 1
ATOM 1368 N N . ASP A 1 182 ? 1.609 20.203 15.766 1 46.44 182 ASP A N 1
ATOM 1369 C CA . ASP A 1 182 ? 2.912 19.953 16.375 1 46.44 182 ASP A CA 1
ATOM 1370 C C . ASP A 1 182 ? 2.787 19.016 17.578 1 46.44 182 ASP A C 1
ATOM 1372 O O . ASP A 1 182 ? 1.997 19.281 18.484 1 46.44 182 ASP A O 1
ATOM 1376 N N . PRO A 1 183 ? 3.076 17.75 17.516 1 40.88 183 PRO A N 1
ATOM 1377 C CA . PRO A 1 183 ? 3.059 16.953 18.75 1 40.88 183 PRO A CA 1
ATOM 1378 C C . PRO A 1 183 ? 3.549 17.734 19.969 1 40.88 183 PRO A C 1
ATOM 1380 O O . PRO A 1 183 ? 3.193 17.406 21.094 1 40.88 183 PRO A O 1
ATOM 1383 N N . ILE A 1 184 ? 4.648 18.453 19.969 1 34.59 184 ILE A N 1
ATOM 1384 C CA . ILE A 1 184 ? 5.254 19.125 21.125 1 34.59 184 ILE A CA 1
ATOM 1385 C C . ILE A 1 184 ? 4.258 20.109 21.719 1 34.59 184 ILE A C 1
ATOM 1387 O O . ILE A 1 184 ? 4.352 20.438 22.906 1 34.59 184 ILE A O 1
ATOM 1391 N N . VAL A 1 185 ? 3.637 20.891 20.953 1 32.19 185 VAL A N 1
ATOM 1392 C CA . VAL A 1 185 ? 3.018 22.031 21.625 1 32.19 185 VAL A CA 1
ATOM 1393 C C . VAL A 1 185 ? 1.871 21.547 22.516 1 32.19 185 VAL A C 1
ATOM 1395 O O . VAL A 1 185 ? 1.173 22.344 23.141 1 32.19 185 VAL A O 1
ATOM 1398 N N . LYS A 1 186 ? 1.291 20.328 22.562 1 32.56 186 LYS A N 1
ATOM 1399 C CA . LYS A 1 186 ? 0.573 20.297 23.828 1 32.56 186 LYS A CA 1
ATOM 1400 C C . LYS A 1 186 ? 1.526 20.031 24.984 1 32.56 186 LYS A C 1
ATOM 1402 O O . LYS A 1 186 ? 2.432 19.203 24.875 1 32.56 186 LYS A O 1
ATOM 1407 N N . MET B 1 1 ? 38.5 -9.875 -17.125 1 46.72 1 MET B N 1
ATOM 1408 C CA . MET B 1 1 ? 37.688 -10.797 -16.344 1 46.72 1 MET B CA 1
ATOM 1409 C C . MET B 1 1 ? 36.594 -10.047 -15.562 1 46.72 1 MET B C 1
ATOM 1411 O O . MET B 1 1 ? 35.438 -10.445 -15.578 1 46.72 1 MET B O 1
ATOM 1415 N N . LYS B 1 2 ? 37.062 -8.852 -14.898 1 55.06 2 LYS B N 1
ATOM 1416 C CA . LYS B 1 2 ? 36.188 -7.977 -14.117 1 55.06 2 LYS B CA 1
ATOM 1417 C C . LYS B 1 2 ? 35.125 -7.316 -15 1 55.06 2 LYS B C 1
ATOM 1419 O O . LYS B 1 2 ? 33.969 -7.199 -14.602 1 55.06 2 LYS B O 1
ATOM 1424 N N . GLN B 1 3 ? 35.469 -7.098 -16.141 1 63.16 3 GLN B N 1
ATOM 1425 C CA . GLN B 1 3 ? 34.594 -6.402 -17.078 1 63.16 3 GLN B CA 1
ATOM 1426 C C . GLN B 1 3 ? 33.5 -7.324 -17.594 1 63.16 3 GLN B C 1
ATOM 1428 O O . GLN B 1 3 ? 32.344 -6.906 -17.719 1 63.16 3 GLN B O 1
ATOM 1433 N N . ARG B 1 4 ? 33.906 -8.508 -17.812 1 64.56 4 ARG B N 1
ATOM 1434 C CA . ARG B 1 4 ? 32.938 -9.484 -18.297 1 64.56 4 ARG B CA 1
ATOM 1435 C C . ARG B 1 4 ? 31.844 -9.727 -17.25 1 64.56 4 ARG B C 1
ATOM 1437 O O . ARG B 1 4 ? 30.656 -9.836 -17.578 1 64.56 4 ARG B O 1
ATOM 1444 N N . GLY B 1 5 ? 32.312 -9.703 -16.062 1 75.12 5 GLY B N 1
ATOM 1445 C CA . GLY B 1 5 ? 31.406 -9.883 -14.938 1 75.12 5 GLY B CA 1
ATOM 1446 C C . GLY B 1 5 ? 30.375 -8.766 -14.836 1 75.12 5 GLY B C 1
ATOM 1447 O O . GLY B 1 5 ? 29.188 -9.023 -14.602 1 75.12 5 GLY B O 1
ATOM 1448 N N . ARG B 1 6 ? 30.906 -7.609 -15.148 1 81.69 6 ARG B N 1
ATOM 1449 C CA . ARG B 1 6 ? 30.016 -6.449 -15.094 1 81.69 6 ARG B CA 1
ATOM 1450 C C . ARG B 1 6 ? 29.031 -6.457 -16.25 1 81.69 6 ARG B C 1
ATOM 1452 O O . ARG B 1 6 ? 27.859 -6.105 -16.062 1 81.69 6 ARG B O 1
ATOM 1459 N N . ALA B 1 7 ? 29.469 -6.852 -17.344 1 85.06 7 ALA B N 1
ATOM 1460 C CA . ALA B 1 7 ? 28.594 -6.922 -18.516 1 85.06 7 ALA B CA 1
ATOM 1461 C C . ALA B 1 7 ? 27.5 -7.961 -18.328 1 85.06 7 ALA B C 1
ATOM 1463 O O . ALA B 1 7 ? 26.344 -7.723 -18.688 1 85.06 7 ALA B O 1
ATOM 1464 N N . VAL B 1 8 ? 27.891 -9.062 -17.797 1 87.38 8 VAL B N 1
ATOM 1465 C CA . VAL B 1 8 ? 26.922 -10.125 -17.531 1 87.38 8 VAL B CA 1
ATOM 1466 C C . VAL B 1 8 ? 25.891 -9.656 -16.516 1 87.38 8 VAL B C 1
ATOM 1468 O O . VAL B 1 8 ? 24.688 -9.859 -16.688 1 87.38 8 VAL B O 1
ATOM 1471 N N . ARG B 1 9 ? 26.375 -8.992 -15.547 1 89.88 9 ARG B N 1
ATOM 1472 C CA . ARG B 1 9 ? 25.469 -8.492 -14.508 1 89.88 9 ARG B CA 1
ATOM 1473 C C . ARG B 1 9 ? 24.453 -7.52 -15.094 1 89.88 9 ARG B C 1
ATOM 1475 O O . ARG B 1 9 ? 23.25 -7.621 -14.812 1 89.88 9 ARG B O 1
ATOM 1482 N N . THR B 1 10 ? 24.953 -6.641 -15.883 1 90.25 10 THR B N 1
ATOM 1483 C CA . THR B 1 10 ? 24.078 -5.645 -16.5 1 90.25 10 THR B CA 1
ATOM 1484 C C . THR B 1 10 ? 23.047 -6.312 -17.391 1 90.25 10 THR B C 1
ATOM 1486 O O . THR B 1 10 ? 21.859 -5.977 -17.344 1 90.25 10 THR B O 1
ATOM 1489 N N . ALA B 1 11 ? 23.469 -7.23 -18.141 1 91.81 11 ALA B N 1
ATOM 1490 C CA . ALA B 1 11 ? 22.578 -7.941 -19.047 1 91.81 11 ALA B CA 1
ATOM 1491 C C . ALA B 1 11 ? 21.5 -8.688 -18.281 1 91.81 11 ALA B C 1
ATOM 1493 O O . ALA B 1 11 ? 20.328 -8.68 -18.688 1 91.81 11 ALA B O 1
ATOM 1494 N N . VAL B 1 12 ? 21.891 -9.289 -17.203 1 93.56 12 VAL B N 1
ATOM 1495 C CA . VAL B 1 12 ? 20.953 -10.07 -16.391 1 93.56 12 VAL B CA 1
ATOM 1496 C C . VAL B 1 12 ? 19.938 -9.148 -15.719 1 93.56 12 VAL B C 1
ATOM 1498 O O . VAL B 1 12 ? 18.75 -9.445 -15.688 1 93.56 12 VAL B O 1
ATOM 1501 N N . ILE B 1 13 ? 20.391 -8.094 -15.266 1 92.38 13 ILE B N 1
ATOM 1502 C CA . ILE B 1 13 ? 19.531 -7.133 -14.602 1 92.38 13 ILE B CA 1
ATOM 1503 C C . ILE B 1 13 ? 18.516 -6.57 -15.602 1 92.38 13 ILE B C 1
ATOM 1505 O O . ILE B 1 13 ? 17.312 -6.52 -15.32 1 92.38 13 ILE B O 1
ATOM 1509 N N . GLU B 1 14 ? 19 -6.23 -16.75 1 92.56 14 GLU B N 1
ATOM 1510 C CA . GLU B 1 14 ? 18.125 -5.703 -17.797 1 92.56 14 GLU B CA 1
ATOM 1511 C C . GLU B 1 14 ? 17.094 -6.746 -18.219 1 92.56 14 GLU B C 1
ATOM 1513 O O . GLU B 1 14 ? 15.914 -6.43 -18.391 1 92.56 14 GLU B O 1
ATOM 1518 N N . ALA B 1 15 ? 17.531 -7.918 -18.375 1 94.56 15 ALA B N 1
ATOM 1519 C CA . ALA B 1 15 ? 16.641 -9.016 -18.734 1 94.56 15 ALA B CA 1
ATOM 1520 C C . ALA B 1 15 ? 15.586 -9.25 -17.656 1 94.56 15 ALA B C 1
ATOM 1522 O O . ALA B 1 15 ? 14.43 -9.547 -17.953 1 94.56 15 ALA B O 1
ATOM 1523 N N . THR B 1 16 ? 16.016 -9.18 -16.391 1 93.38 16 THR B N 1
ATOM 1524 C CA . THR B 1 16 ? 15.109 -9.359 -15.266 1 93.38 16 THR B CA 1
ATOM 1525 C C . THR B 1 16 ? 13.984 -8.336 -15.312 1 93.38 16 THR B C 1
ATOM 1527 O O . THR B 1 16 ? 12.812 -8.688 -15.195 1 93.38 16 THR B O 1
ATOM 1530 N N . VAL B 1 17 ? 14.352 -7.109 -15.547 1 91.19 17 VAL B N 1
ATOM 1531 C CA . VAL B 1 17 ? 13.375 -6.023 -15.602 1 91.19 17 VAL B CA 1
ATOM 1532 C C . VAL B 1 17 ? 12.383 -6.281 -16.734 1 91.19 17 VAL B C 1
ATOM 1534 O O . VAL B 1 17 ? 11.172 -6.172 -16.547 1 91.19 17 VAL B O 1
ATOM 1537 N N . ARG B 1 18 ? 12.859 -6.672 -17.828 1 92.5 18 ARG B N 1
ATOM 1538 C CA . ARG B 1 18 ? 12.023 -6.93 -19 1 92.5 18 ARG B CA 1
ATOM 1539 C C . ARG B 1 18 ? 11.07 -8.094 -18.734 1 92.5 18 ARG B C 1
ATOM 1541 O O . ARG B 1 18 ? 9.883 -8.008 -19.047 1 92.5 18 ARG B O 1
ATOM 1548 N N . LYS B 1 19 ? 11.578 -9.133 -18.125 1 93.44 19 LYS B N 1
ATOM 1549 C CA . LYS B 1 19 ? 10.758 -10.32 -17.906 1 93.44 19 LYS B CA 1
ATOM 1550 C C . LYS B 1 19 ? 9.719 -10.086 -16.828 1 93.44 19 LYS B C 1
ATOM 1552 O O . LYS B 1 19 ? 8.594 -10.586 -16.922 1 93.44 19 LYS B O 1
ATOM 1557 N N . VAL B 1 20 ? 10.102 -9.344 -15.852 1 91.62 20 VAL B N 1
ATOM 1558 C CA . VAL B 1 20 ? 9.141 -9.008 -14.812 1 91.62 20 VAL B CA 1
ATOM 1559 C C . VAL B 1 20 ? 8.008 -8.164 -15.406 1 91.62 20 VAL B C 1
ATOM 1561 O O . VAL B 1 20 ? 6.836 -8.398 -15.117 1 91.62 20 VAL B O 1
ATOM 1564 N N . ALA B 1 21 ? 8.367 -7.246 -16.234 1 90.38 21 ALA B N 1
ATOM 1565 C CA . ALA B 1 21 ? 7.379 -6.387 -16.875 1 90.38 21 ALA B CA 1
ATOM 1566 C C . ALA B 1 21 ? 6.465 -7.195 -17.797 1 90.38 21 ALA B C 1
ATOM 1568 O O . ALA B 1 21 ? 5.258 -6.949 -17.859 1 90.38 21 ALA B O 1
ATOM 1569 N N . GLU B 1 22 ? 7.027 -8.148 -18.422 1 91 22 GLU B N 1
ATOM 1570 C CA . GLU B 1 22 ? 6.324 -8.953 -19.422 1 91 22 GLU B CA 1
ATOM 1571 C C . GLU B 1 22 ? 5.441 -10 -18.766 1 91 22 GLU B C 1
ATOM 1573 O O . GLU B 1 22 ? 4.281 -10.172 -19.141 1 91 22 GLU B O 1
ATOM 1578 N N . LEU B 1 23 ? 6.004 -10.688 -17.734 1 89.44 23 LEU B N 1
ATOM 1579 C CA . LEU B 1 23 ? 5.363 -11.898 -17.219 1 89.44 23 LEU B CA 1
ATOM 1580 C C . LEU B 1 23 ? 4.703 -11.633 -15.867 1 89.44 23 LEU B C 1
ATOM 1582 O O . LEU B 1 23 ? 3.848 -12.406 -15.43 1 89.44 23 LEU B O 1
ATOM 1586 N N . GLY B 1 24 ? 5.113 -10.555 -15.289 1 86.81 24 GLY B N 1
ATOM 1587 C CA . GLY B 1 24 ? 4.715 -10.344 -13.906 1 86.81 24 GLY B CA 1
ATOM 1588 C C . GLY B 1 24 ? 5.637 -11.016 -12.906 1 86.81 24 GLY B C 1
ATOM 1589 O O . GLY B 1 24 ? 6.305 -11.992 -13.234 1 86.81 24 GLY B O 1
ATOM 1590 N N . PRO B 1 25 ? 5.637 -10.523 -11.727 1 82.56 25 PRO B N 1
ATOM 1591 C CA . PRO B 1 25 ? 6.586 -11.008 -10.727 1 82.56 25 PRO B CA 1
ATOM 1592 C C . PRO B 1 25 ? 6.328 -12.461 -10.328 1 82.56 25 PRO B C 1
ATOM 1594 O O . PRO B 1 25 ? 7.258 -13.172 -9.922 1 82.56 25 PRO B O 1
ATOM 1597 N N . GLN B 1 26 ? 5.152 -12.891 -10.5 1 79.69 26 GLN B N 1
ATOM 1598 C CA . GLN B 1 26 ? 4.812 -14.234 -10.047 1 79.69 26 GLN B CA 1
ATOM 1599 C C . GLN B 1 26 ? 5.254 -15.281 -11.07 1 79.69 26 GLN B C 1
ATOM 1601 O O . GLN B 1 26 ? 5.328 -16.469 -10.758 1 79.69 26 GLN B O 1
ATOM 1606 N N . SER B 1 27 ? 5.543 -14.859 -12.172 1 86.62 27 SER B N 1
ATOM 1607 C CA . SER B 1 27 ? 5.75 -15.828 -13.25 1 86.62 27 SER B CA 1
ATOM 1608 C C . SER B 1 27 ? 7.199 -15.812 -13.734 1 86.62 27 SER B C 1
ATOM 1610 O O . SER B 1 27 ? 7.586 -16.625 -14.57 1 86.62 27 SER B O 1
ATOM 1612 N N . VAL B 1 28 ? 7.949 -14.938 -13.25 1 91.56 28 VAL B N 1
ATOM 1613 C CA . VAL B 1 28 ? 9.328 -14.812 -13.727 1 91.56 28 VAL B CA 1
ATOM 1614 C C . VAL B 1 28 ? 10.195 -15.891 -13.086 1 91.56 28 VAL B C 1
ATOM 1616 O O . VAL B 1 28 ? 10.055 -16.188 -11.898 1 91.56 28 VAL B O 1
ATOM 1619 N N . THR B 1 29 ? 11.062 -16.516 -13.969 1 92.62 29 THR B N 1
ATOM 1620 C CA . THR B 1 29 ? 11.969 -17.562 -13.508 1 92.62 29 THR B CA 1
ATOM 1621 C C . THR B 1 29 ? 13.406 -17.25 -13.922 1 92.62 29 THR B C 1
ATOM 1623 O O . THR B 1 29 ? 13.641 -16.453 -14.836 1 92.62 29 THR B O 1
ATOM 1626 N N . ILE B 1 30 ? 14.281 -17.906 -13.281 1 93.69 30 ILE B N 1
ATOM 1627 C CA . ILE B 1 30 ? 15.688 -17.766 -13.633 1 93.69 30 ILE B CA 1
ATOM 1628 C C . ILE B 1 30 ? 15.914 -18.281 -15.055 1 93.69 30 ILE B C 1
ATOM 1630 O O . ILE B 1 30 ? 16.672 -17.688 -15.82 1 93.69 30 ILE B O 1
ATOM 1634 N N . ALA B 1 31 ? 15.242 -19.328 -15.406 1 94.31 31 ALA B N 1
ATOM 1635 C CA . ALA B 1 31 ? 15.375 -19.891 -16.75 1 94.31 31 ALA B CA 1
ATOM 1636 C C . ALA B 1 31 ? 14.969 -18.859 -17.812 1 94.31 31 ALA B C 1
ATOM 1638 O O . ALA B 1 31 ? 15.68 -18.672 -18.797 1 94.31 31 ALA B O 1
ATOM 1639 N N . ALA B 1 32 ? 13.898 -18.234 -17.609 1 94.88 32 ALA B N 1
ATOM 1640 C CA . ALA B 1 32 ? 13.414 -17.234 -18.562 1 94.88 32 ALA B CA 1
ATOM 1641 C C . ALA B 1 32 ? 14.383 -16.047 -18.656 1 94.88 32 ALA B C 1
ATOM 1643 O O . ALA B 1 32 ? 14.625 -15.531 -19.75 1 94.88 32 ALA B O 1
ATOM 1644 N N . ILE B 1 33 ? 14.922 -15.656 -17.516 1 95.62 33 ILE B N 1
ATOM 1645 C CA . ILE B 1 33 ? 15.867 -14.547 -17.469 1 95.62 33 ILE B CA 1
ATOM 1646 C C . ILE B 1 33 ? 17.156 -14.93 -18.188 1 95.62 33 ILE B C 1
ATOM 1648 O O . ILE B 1 33 ? 17.719 -14.133 -18.938 1 95.62 33 ILE B O 1
ATOM 1652 N N . ALA B 1 34 ? 17.594 -16.141 -17.984 1 96.12 34 ALA B N 1
ATOM 1653 C CA . ALA B 1 34 ? 18.812 -16.625 -18.609 1 96.12 34 ALA B CA 1
ATOM 1654 C C . ALA B 1 34 ? 18.688 -16.625 -20.125 1 96.12 34 ALA B C 1
ATOM 1656 O O . ALA B 1 34 ? 19.609 -16.172 -20.828 1 96.12 34 ALA B O 1
ATOM 1657 N N . VAL B 1 35 ? 17.594 -17.047 -20.609 1 95.69 35 VAL B N 1
ATOM 1658 C CA . VAL B 1 35 ? 17.328 -17.078 -22.047 1 95.69 35 VAL B CA 1
ATOM 1659 C C . VAL B 1 35 ? 17.344 -15.648 -22.594 1 95.69 35 VAL B C 1
ATOM 1661 O O . VAL B 1 35 ? 18 -15.367 -23.594 1 95.69 35 VAL B O 1
ATOM 1664 N N . GLU B 1 36 ? 16.688 -14.789 -21.938 1 94.56 36 GLU B N 1
ATOM 1665 C CA . GLU B 1 36 ? 16.578 -13.391 -22.359 1 94.56 36 GLU B CA 1
ATOM 1666 C C . GLU B 1 36 ? 17.953 -12.711 -22.359 1 94.56 36 GLU B C 1
ATOM 1668 O O . GLU B 1 36 ? 18.25 -11.914 -23.25 1 94.56 36 GLU B O 1
ATOM 1673 N N . ALA B 1 37 ? 18.766 -12.961 -21.391 1 95.12 37 ALA B N 1
ATOM 1674 C CA . ALA B 1 37 ? 20.078 -12.344 -21.234 1 95.12 37 ALA B CA 1
ATOM 1675 C C . ALA B 1 37 ? 21.125 -13.07 -22.047 1 95.12 37 ALA B C 1
ATOM 1677 O O . ALA B 1 37 ? 22.266 -12.602 -22.172 1 95.12 37 ALA B O 1
ATOM 1678 N N . ASP B 1 38 ? 20.766 -14.203 -22.547 1 95.56 38 ASP B N 1
ATOM 1679 C CA . ASP B 1 38 ? 21.672 -15.039 -23.312 1 95.56 38 ASP B CA 1
ATOM 1680 C C . ASP B 1 38 ? 22.875 -15.477 -22.469 1 95.56 38 ASP B C 1
ATOM 1682 O O . ASP B 1 38 ? 24.016 -15.258 -22.844 1 95.56 38 ASP B O 1
ATOM 1686 N N . VAL B 1 39 ? 22.562 -16.062 -21.312 1 94.94 39 VAL B N 1
ATOM 1687 C CA . VAL B 1 39 ? 23.562 -16.625 -20.422 1 94.94 39 VAL B CA 1
ATOM 1688 C C . VAL B 1 39 ? 23.094 -17.969 -19.891 1 94.94 39 VAL B C 1
ATOM 1690 O O . VAL B 1 39 ? 21.922 -18.328 -20.031 1 94.94 39 VAL B O 1
ATOM 1693 N N . HIS B 1 40 ? 24.062 -18.641 -19.406 1 93 40 HIS B N 1
ATOM 1694 C CA . HIS B 1 40 ? 23.719 -19.891 -18.75 1 93 40 HIS B CA 1
ATOM 1695 C C . HIS B 1 40 ? 23.125 -19.656 -17.375 1 93 40 HIS B C 1
ATOM 1697 O O . HIS B 1 40 ? 23.594 -18.781 -16.625 1 93 40 HIS B O 1
ATOM 1703 N N . PRO B 1 41 ? 22.094 -20.438 -16.953 1 93.44 41 PRO B N 1
ATOM 1704 C CA . PRO B 1 41 ? 21.438 -20.25 -15.648 1 93.44 41 PRO B CA 1
ATOM 1705 C C . PRO B 1 41 ? 22.422 -20.312 -14.484 1 93.44 41 PRO B C 1
ATOM 1707 O O . PRO B 1 41 ? 22.25 -19.609 -13.477 1 93.44 41 PRO B O 1
ATOM 1710 N N . THR B 1 42 ? 23.5 -21.078 -14.656 1 91.62 42 THR B N 1
ATOM 1711 C CA . THR B 1 42 ? 24.469 -21.234 -13.586 1 91.62 42 THR B CA 1
ATOM 1712 C C . THR B 1 42 ? 25.125 -19.891 -13.266 1 91.62 42 THR B C 1
ATOM 1714 O O . THR B 1 42 ? 25.469 -19.625 -12.109 1 91.62 42 THR B O 1
ATOM 1717 N N . SER B 1 43 ? 25.281 -19.031 -14.266 1 91.12 43 SER B N 1
ATOM 1718 C CA . SER B 1 43 ? 25.875 -17.719 -14.094 1 91.12 43 SER B CA 1
ATOM 1719 C C . SER B 1 43 ? 24.984 -16.828 -13.227 1 91.12 43 SER B C 1
ATOM 1721 O O . SER B 1 43 ? 25.484 -15.93 -12.539 1 91.12 43 SER B O 1
ATOM 1723 N N . ILE B 1 44 ? 23.656 -17.109 -13.188 1 92.38 44 ILE B N 1
ATOM 1724 C CA . ILE B 1 44 ? 22.719 -16.328 -12.398 1 92.38 44 ILE B CA 1
ATOM 1725 C C . ILE B 1 44 ? 22.656 -16.875 -10.977 1 92.38 44 ILE B C 1
ATOM 1727 O O . ILE B 1 44 ? 22.703 -16.109 -10.008 1 92.38 44 ILE B O 1
ATOM 1731 N N . TYR B 1 45 ? 22.719 -18.172 -10.836 1 90.94 45 TYR B N 1
ATOM 1732 C CA . TYR B 1 45 ? 22.609 -18.812 -9.531 1 90.94 45 TYR B CA 1
ATOM 1733 C C . TYR B 1 45 ? 23.828 -18.5 -8.672 1 90.94 45 TYR B C 1
ATOM 1735 O O . TYR B 1 45 ? 23.703 -18.391 -7.445 1 90.94 45 TYR B O 1
ATOM 1743 N N . ARG B 1 46 ? 24.891 -18.375 -9.305 1 90.44 46 ARG B N 1
ATOM 1744 C CA . ARG B 1 46 ? 26.125 -18.109 -8.578 1 90.44 46 ARG B CA 1
ATOM 1745 C C . ARG B 1 46 ? 26.078 -16.75 -7.867 1 90.44 46 ARG B C 1
ATOM 1747 O O . ARG B 1 46 ? 26.531 -16.625 -6.734 1 90.44 46 ARG B O 1
ATOM 1754 N N . ARG B 1 47 ? 25.406 -15.836 -8.562 1 90 47 ARG B N 1
ATOM 1755 C CA . ARG B 1 47 ? 25.375 -14.477 -8.016 1 90 47 ARG B CA 1
ATOM 1756 C C . ARG B 1 47 ? 24.125 -14.25 -7.191 1 90 47 ARG B C 1
ATOM 1758 O O . ARG B 1 47 ? 24.156 -13.547 -6.176 1 90 47 ARG B O 1
ATOM 1765 N N . TRP B 1 48 ? 23.047 -14.781 -7.82 1 88.38 48 TRP B N 1
ATOM 1766 C CA . TRP B 1 48 ? 21.734 -14.594 -7.184 1 88.38 48 TRP B CA 1
ATOM 1767 C C . TRP B 1 48 ? 21.109 -15.938 -6.82 1 88.38 48 TRP B C 1
ATOM 1769 O O . TRP B 1 48 ? 21 -16.828 -7.664 1 88.38 48 TRP B O 1
ATOM 1779 N N . ALA B 1 49 ? 21.188 -16.453 -5.734 1 86.19 49 ALA B N 1
ATOM 1780 C CA . ALA B 1 49 ? 20.672 -17.734 -5.238 1 86.19 49 ALA B CA 1
ATOM 1781 C C . ALA B 1 49 ? 19.219 -17.938 -5.656 1 86.19 49 ALA B C 1
ATOM 1783 O O . ALA B 1 49 ? 18.812 -19.078 -5.914 1 86.19 49 ALA B O 1
ATOM 1784 N N . THR B 1 50 ? 18.438 -16.875 -5.867 1 88.38 50 THR B N 1
ATOM 1785 C CA . THR B 1 50 ? 17.016 -16.984 -6.184 1 88.38 50 THR B CA 1
ATOM 1786 C C . THR B 1 50 ? 16.578 -15.844 -7.086 1 88.38 50 THR B C 1
ATOM 1788 O O . THR B 1 50 ? 17.219 -14.789 -7.129 1 88.38 50 THR B O 1
ATOM 1791 N N . VAL B 1 51 ? 15.508 -16.031 -7.773 1 89.81 51 VAL B N 1
ATOM 1792 C CA . VAL B 1 51 ? 14.945 -15.023 -8.664 1 89.81 51 VAL B CA 1
ATOM 1793 C C . VAL B 1 51 ? 14.508 -13.805 -7.852 1 89.81 51 VAL B C 1
ATOM 1795 O O . VAL B 1 51 ? 14.617 -12.664 -8.32 1 89.81 51 VAL B O 1
ATOM 1798 N N . ASP B 1 52 ? 14.07 -14.016 -6.629 1 88.62 52 ASP B N 1
ATOM 1799 C CA . ASP B 1 52 ? 13.609 -12.93 -5.777 1 88.62 52 ASP B CA 1
ATOM 1800 C C . ASP B 1 52 ? 14.758 -11.984 -5.422 1 88.62 52 ASP B C 1
ATOM 1802 O O . ASP B 1 52 ? 14.602 -10.766 -5.477 1 88.62 52 ASP B O 1
ATOM 1806 N N . LEU B 1 53 ? 15.82 -12.531 -5.098 1 90.88 53 LEU B N 1
ATOM 1807 C CA . LEU B 1 53 ? 16.984 -11.719 -4.781 1 90.88 53 LEU B CA 1
ATOM 1808 C C . LEU B 1 53 ? 17.469 -10.961 -6.012 1 90.88 53 LEU B C 1
ATOM 1810 O O . LEU B 1 53 ? 17.906 -9.812 -5.906 1 90.88 53 LEU B O 1
ATOM 1814 N N . LEU B 1 54 ? 17.359 -11.625 -7.133 1 91.94 54 LEU B N 1
ATOM 1815 C CA . LEU B 1 54 ? 17.719 -10.977 -8.391 1 91.94 54 LEU B CA 1
ATOM 1816 C C . LEU B 1 54 ? 16.781 -9.805 -8.672 1 91.94 54 LEU B C 1
ATOM 1818 O O . LEU B 1 54 ? 17.234 -8.727 -9.078 1 91.94 54 LEU B O 1
ATOM 1822 N N . VAL B 1 55 ? 15.57 -9.953 -8.414 1 89.75 55 VAL B N 1
ATOM 1823 C CA . VAL B 1 55 ? 14.594 -8.898 -8.664 1 89.75 55 VAL B CA 1
ATOM 1824 C C . VAL B 1 55 ? 14.844 -7.723 -7.73 1 89.75 55 VAL B C 1
ATOM 1826 O O . VAL B 1 55 ? 14.727 -6.562 -8.133 1 89.75 55 VAL B O 1
ATOM 1829 N N . VAL B 1 56 ? 15.172 -7.973 -6.492 1 89.19 56 VAL B N 1
ATOM 1830 C CA . VAL B 1 56 ? 15.5 -6.895 -5.562 1 89.19 56 VAL B CA 1
ATOM 1831 C C . VAL B 1 56 ? 16.688 -6.098 -6.086 1 89.19 56 VAL B C 1
ATOM 1833 O O . VAL B 1 56 ? 16.688 -4.867 -6.039 1 89.19 56 VAL B O 1
ATOM 1836 N N . ASP B 1 57 ? 17.625 -6.773 -6.598 1 88.62 57 ASP B N 1
ATOM 1837 C CA . ASP B 1 57 ? 18.797 -6.102 -7.16 1 88.62 57 ASP B CA 1
ATOM 1838 C C . ASP B 1 57 ? 18.422 -5.297 -8.398 1 88.62 57 ASP B C 1
ATOM 1840 O O . ASP B 1 57 ? 18.938 -4.199 -8.617 1 88.62 57 ASP B O 1
ATOM 1844 N N . ALA B 1 58 ? 17.578 -5.855 -9.195 1 87.88 58 ALA B N 1
ATOM 1845 C CA . ALA B 1 58 ? 17.094 -5.137 -10.367 1 87.88 58 ALA B CA 1
ATOM 1846 C C . ALA B 1 58 ? 16.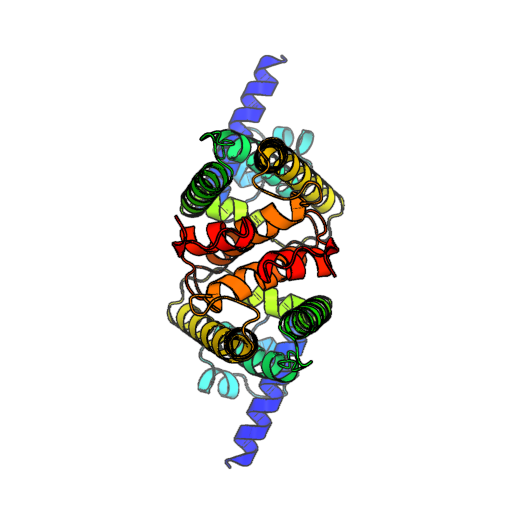344 -3.863 -9.961 1 87.88 58 ALA B C 1
ATOM 1848 O O . ALA B 1 58 ? 16.516 -2.816 -10.594 1 87.88 58 ALA B O 1
ATOM 1849 N N . LEU B 1 59 ? 15.57 -3.943 -8.906 1 85.31 59 LEU B N 1
ATOM 1850 C CA . LEU B 1 59 ? 14.875 -2.785 -8.359 1 85.31 59 LEU B CA 1
ATOM 1851 C C . LEU B 1 59 ? 15.859 -1.696 -7.949 1 85.31 59 LEU B C 1
ATOM 1853 O O . LEU B 1 59 ? 15.641 -0.517 -8.242 1 85.31 59 LEU B O 1
ATOM 1857 N N . ARG B 1 60 ? 16.844 -2.105 -7.281 1 84.94 60 ARG B N 1
ATOM 1858 C CA . ARG B 1 60 ? 17.859 -1.16 -6.828 1 84.94 60 ARG B CA 1
ATOM 1859 C C . ARG B 1 60 ? 18.484 -0.405 -8 1 84.94 60 ARG B C 1
ATOM 1861 O O . ARG B 1 60 ? 18.641 0.816 -7.945 1 84.94 60 ARG B O 1
ATOM 1868 N N . GLU B 1 61 ? 18.734 -1.117 -9.008 1 79.69 61 GLU B N 1
ATOM 1869 C CA . GLU B 1 61 ? 19.391 -0.527 -10.156 1 79.69 61 GLU B CA 1
ATOM 1870 C C . GLU B 1 61 ? 18.438 0.343 -10.969 1 79.69 61 GLU B C 1
ATOM 1872 O O . GLU B 1 61 ? 18.812 1.427 -11.422 1 79.69 61 GLU B O 1
ATOM 1877 N N . PHE B 1 62 ? 17.281 -0.088 -11.117 1 76.69 62 PHE B N 1
ATOM 1878 C CA . PHE B 1 62 ? 16.312 0.603 -11.961 1 76.69 62 PHE B CA 1
ATOM 1879 C C . PHE B 1 62 ? 15.711 1.798 -11.227 1 76.69 62 PHE B C 1
ATOM 1881 O O . PHE B 1 62 ? 15.367 2.805 -11.852 1 76.69 62 PHE B O 1
ATOM 1888 N N . THR B 1 63 ? 15.445 1.677 -9.953 1 71.38 63 THR B N 1
ATOM 1889 C CA . THR B 1 63 ? 14.859 2.77 -9.188 1 71.38 63 THR B CA 1
ATOM 1890 C C . THR B 1 63 ? 15.898 3.852 -8.906 1 71.38 63 THR B C 1
ATOM 1892 O O . THR B 1 63 ? 15.578 5.043 -8.914 1 71.38 63 THR B O 1
ATOM 1895 N N . GLY B 1 64 ? 17.062 3.479 -8.555 1 63.53 64 GLY B N 1
ATOM 1896 C CA . GLY B 1 64 ? 18.109 4.465 -8.367 1 63.53 64 GLY B CA 1
ATOM 1897 C C . GLY B 1 64 ? 18.266 5.395 -9.555 1 63.53 64 GLY B C 1
ATOM 1898 O O . GLY B 1 64 ? 18.531 6.586 -9.391 1 63.53 64 GLY B O 1
ATOM 1899 N N . ALA B 1 65 ? 18.016 4.895 -10.688 1 57.59 65 ALA B N 1
ATOM 1900 C CA . ALA B 1 65 ? 18.141 5.676 -11.914 1 57.59 65 ALA B CA 1
ATOM 1901 C C . ALA B 1 65 ? 16.891 6.5 -12.172 1 57.59 65 ALA B C 1
ATOM 1903 O O . ALA B 1 65 ? 16.938 7.531 -12.852 1 57.59 65 ALA B O 1
ATOM 1904 N N . GLY B 1 66 ? 15.812 6.152 -11.484 1 62 66 GLY B N 1
ATOM 1905 C CA . GLY B 1 66 ? 14.57 6.734 -11.953 1 62 66 GLY B CA 1
ATOM 1906 C C . GLY B 1 66 ? 13.984 7.758 -11 1 62 66 GLY B C 1
ATOM 1907 O O . GLY B 1 66 ? 13.289 8.68 -11.422 1 62 66 GLY B O 1
ATOM 1908 N N . LEU B 1 67 ? 14.266 7.621 -9.711 1 82.19 67 LEU B N 1
ATOM 1909 C CA . LEU B 1 67 ? 13.633 8.586 -8.812 1 82.19 67 LEU B CA 1
ATOM 1910 C C . LEU B 1 67 ? 14.664 9.531 -8.219 1 82.19 67 LEU B C 1
ATOM 1912 O O . LEU B 1 67 ? 15.18 9.289 -7.117 1 82.19 67 LEU B O 1
ATOM 1916 N N . ALA B 1 68 ? 14.992 10.539 -9.023 1 86.56 68 ALA B N 1
ATOM 1917 C CA . ALA B 1 68 ? 15.914 11.578 -8.57 1 86.56 68 ALA B CA 1
ATOM 1918 C C . ALA B 1 68 ? 15.344 12.352 -7.391 1 86.56 68 ALA B C 1
ATOM 1920 O O . ALA B 1 68 ? 14.125 12.508 -7.277 1 86.56 68 ALA B O 1
ATOM 1921 N N . ILE B 1 69 ? 16.219 12.742 -6.547 1 94.88 69 ILE B N 1
ATOM 1922 C CA . ILE B 1 69 ? 15.828 13.578 -5.414 1 94.88 69 ILE B CA 1
ATOM 1923 C C . ILE B 1 69 ? 15.82 15.047 -5.836 1 94.88 69 ILE B C 1
ATOM 1925 O O . ILE B 1 69 ? 16.875 15.625 -6.102 1 94.88 69 ILE B O 1
ATOM 1929 N N . PRO B 1 70 ? 14.703 15.625 -5.855 1 96.12 70 PRO B N 1
ATOM 1930 C CA . PRO B 1 70 ? 14.609 17.016 -6.316 1 96.12 70 PRO B CA 1
ATOM 1931 C C . PRO B 1 70 ? 15.18 18.016 -5.309 1 96.12 70 PRO B C 1
ATOM 1933 O O . PRO B 1 70 ? 15.281 17.703 -4.117 1 96.12 70 PRO B O 1
ATOM 1936 N N . ASP B 1 71 ? 15.57 19.109 -5.836 1 96.88 71 ASP B N 1
ATOM 1937 C CA . ASP B 1 71 ? 15.953 20.281 -5.055 1 96.88 71 ASP B CA 1
ATOM 1938 C C . ASP B 1 71 ? 15.43 21.562 -5.703 1 96.88 71 ASP B C 1
ATOM 1940 O O . ASP B 1 71 ? 16.156 22.234 -6.445 1 96.88 71 ASP B O 1
ATOM 1944 N N . THR B 1 72 ? 14.227 21.938 -5.352 1 97.19 72 THR B N 1
ATOM 1945 C CA . THR B 1 72 ? 13.555 23.047 -6 1 97.19 72 THR B CA 1
ATOM 1946 C C . THR B 1 72 ? 13.695 24.328 -5.168 1 97.19 72 THR B C 1
ATOM 1948 O O . THR B 1 72 ? 13.289 25.406 -5.602 1 97.19 72 THR B O 1
ATOM 1951 N N . GLY B 1 73 ? 14.18 24.156 -3.975 1 97 73 GLY B N 1
ATOM 1952 C CA . GLY B 1 73 ? 14.359 25.312 -3.105 1 97 73 GLY B CA 1
ATOM 1953 C C . GLY B 1 73 ? 13.305 25.391 -2.014 1 97 73 GLY B C 1
ATOM 1954 O O . GLY B 1 73 ? 13.43 26.203 -1.093 1 97 73 GLY B O 1
ATOM 1955 N N . THR B 1 74 ? 12.25 24.594 -2.059 1 96.38 74 THR B N 1
ATOM 1956 C CA . THR B 1 74 ? 11.234 24.5 -1.017 1 96.38 74 THR B CA 1
ATOM 1957 C C . THR B 1 74 ? 10.859 23.047 -0.743 1 96.38 74 THR B C 1
ATOM 1959 O O . THR B 1 74 ? 10.945 22.203 -1.637 1 96.38 74 THR B O 1
ATOM 1962 N N . LEU B 1 75 ? 10.5 22.75 0.449 1 96.25 75 LEU B N 1
ATOM 1963 C CA . LEU B 1 75 ? 10.07 21.391 0.784 1 96.25 75 LEU B CA 1
ATOM 1964 C C . LEU B 1 75 ? 8.844 21 -0.029 1 96.25 75 LEU B C 1
ATOM 1966 O O . LEU B 1 75 ? 8.773 19.875 -0.546 1 96.25 75 LEU B O 1
ATOM 1970 N N . PHE B 1 76 ? 7.863 21.953 -0.139 1 95.94 76 PHE B N 1
ATOM 1971 C CA . PHE B 1 76 ? 6.676 21.688 -0.936 1 95.94 76 PHE B CA 1
ATOM 1972 C C . PHE B 1 76 ? 7.051 21.328 -2.369 1 95.94 76 PHE B C 1
ATOM 1974 O O . PHE B 1 76 ? 6.59 20.328 -2.91 1 95.94 76 PHE B O 1
ATOM 1981 N N . GLY B 1 77 ? 7.879 22.125 -2.953 1 96.75 77 GLY B N 1
ATOM 1982 C CA . GLY B 1 77 ? 8.32 21.875 -4.312 1 96.75 77 GLY B CA 1
ATOM 1983 C C . GLY B 1 77 ? 9.055 20.547 -4.461 1 96.75 77 GLY B C 1
ATOM 1984 O O . GLY B 1 77 ? 8.844 19.812 -5.43 1 96.75 77 GLY B O 1
ATOM 1985 N N . ASP B 1 78 ? 9.93 20.219 -3.541 1 97.19 78 ASP B N 1
ATOM 1986 C CA . ASP B 1 78 ? 10.672 18.969 -3.551 1 97.19 78 ASP B CA 1
ATOM 1987 C C . ASP B 1 78 ? 9.727 17.766 -3.463 1 97.19 78 ASP B C 1
ATOM 1989 O O . ASP B 1 78 ? 9.797 16.859 -4.289 1 97.19 78 ASP B O 1
ATOM 1993 N N . LEU B 1 79 ? 8.812 17.797 -2.506 1 97.5 79 LEU B N 1
ATOM 1994 C CA . LEU B 1 79 ? 7.91 16.672 -2.283 1 97.5 79 LEU B CA 1
ATOM 1995 C C . LEU B 1 79 ? 6.926 16.531 -3.436 1 97.5 79 LEU B C 1
ATOM 1997 O O . LEU B 1 79 ? 6.578 15.414 -3.826 1 97.5 79 LEU B O 1
ATOM 2001 N N . ARG B 1 80 ? 6.48 17.641 -3.998 1 97.25 80 ARG B N 1
ATOM 2002 C CA . ARG B 1 80 ? 5.578 17.609 -5.145 1 97.25 80 ARG B CA 1
ATOM 2003 C C . ARG B 1 80 ? 6.258 16.969 -6.352 1 97.25 80 ARG B C 1
ATOM 2005 O O . ARG B 1 80 ? 5.688 16.094 -7.004 1 97.25 80 ARG B O 1
ATOM 2012 N N . THR B 1 81 ? 7.445 17.391 -6.652 1 97.31 81 THR B N 1
ATOM 2013 C CA . THR B 1 81 ? 8.211 16.859 -7.773 1 97.31 81 THR B CA 1
ATOM 2014 C C . THR B 1 81 ? 8.516 15.375 -7.559 1 97.31 81 THR B C 1
ATOM 2016 O O . THR B 1 81 ? 8.375 14.562 -8.484 1 97.31 81 THR B O 1
ATOM 2019 N N . PHE B 1 82 ? 8.891 15.07 -6.375 1 96.81 82 PHE B N 1
ATOM 2020 C CA . PHE B 1 82 ? 9.172 13.688 -6.023 1 96.81 82 PHE B CA 1
ATOM 2021 C C . PHE B 1 82 ? 7.93 12.82 -6.195 1 96.81 82 PHE B C 1
ATOM 2023 O O . PHE B 1 82 ? 7.984 11.758 -6.82 1 96.81 82 PHE B O 1
ATOM 2030 N N . ALA B 1 83 ? 6.816 13.273 -5.641 1 97.19 83 ALA B N 1
ATOM 2031 C CA . ALA B 1 83 ? 5.551 12.547 -5.715 1 97.19 83 ALA B CA 1
ATOM 2032 C C . ALA B 1 83 ? 5.133 12.32 -7.164 1 97.19 83 ALA B C 1
ATOM 2034 O O . ALA B 1 83 ? 4.703 11.219 -7.527 1 97.19 83 ALA B O 1
ATOM 2035 N N . ARG B 1 84 ? 5.266 13.305 -7.988 1 96.56 84 ARG B N 1
ATOM 2036 C CA . ARG B 1 84 ? 4.918 13.188 -9.398 1 96.56 84 ARG B CA 1
ATOM 2037 C C . ARG B 1 84 ? 5.816 12.18 -10.109 1 96.56 84 ARG B C 1
ATOM 2039 O O . ARG B 1 84 ? 5.344 11.375 -10.914 1 96.56 84 ARG B O 1
ATOM 2046 N N . SER B 1 85 ? 7.094 12.234 -9.828 1 95.12 85 SER B N 1
ATOM 2047 C CA . SER B 1 85 ? 8.031 11.289 -10.422 1 95.12 85 SER B CA 1
ATOM 2048 C C . SER B 1 85 ? 7.707 9.859 -10.016 1 95.12 85 SER B C 1
ATOM 2050 O O . SER B 1 85 ? 7.773 8.945 -10.836 1 95.12 85 SER B O 1
ATOM 2052 N N . LEU B 1 86 ? 7.387 9.68 -8.75 1 95.19 86 LEU B N 1
ATOM 2053 C CA . LEU B 1 86 ? 6.996 8.367 -8.258 1 95.19 86 LEU B CA 1
ATOM 2054 C C . LEU B 1 86 ? 5.738 7.871 -8.961 1 95.19 86 LEU B C 1
ATOM 2056 O O . LEU B 1 86 ? 5.688 6.727 -9.422 1 95.19 86 LEU B O 1
ATOM 2060 N N . GLN B 1 87 ? 4.754 8.758 -9.016 1 95.75 87 GLN B N 1
ATOM 2061 C CA . GLN B 1 87 ? 3.51 8.406 -9.695 1 95.75 87 GLN B CA 1
ATOM 2062 C C . GLN B 1 87 ? 3.766 8.039 -11.156 1 95.75 87 GLN B C 1
ATOM 2064 O O . GLN B 1 87 ? 3.23 7.043 -11.648 1 95.75 87 GLN B O 1
ATOM 2069 N N . ASP B 1 88 ? 4.598 8.789 -11.859 1 93.88 88 ASP B N 1
ATOM 2070 C CA . ASP B 1 88 ? 4.93 8.531 -13.258 1 93.88 88 ASP B CA 1
ATOM 2071 C C . ASP B 1 88 ? 5.66 7.203 -13.414 1 93.88 88 ASP B C 1
ATOM 2073 O O . ASP B 1 88 ? 5.398 6.453 -14.359 1 93.88 88 ASP B O 1
ATOM 2077 N N . TRP B 1 89 ? 6.531 6.984 -12.547 1 91.75 89 TRP B N 1
ATOM 2078 C CA . TRP B 1 89 ? 7.281 5.73 -12.578 1 91.75 89 TRP B CA 1
ATOM 2079 C C . TRP B 1 89 ? 6.352 4.535 -12.383 1 91.75 89 TRP B C 1
ATOM 2081 O O . TRP B 1 89 ? 6.438 3.551 -13.125 1 91.75 89 TRP B O 1
ATOM 2091 N N . LEU B 1 90 ? 5.457 4.594 -11.469 1 93.19 90 LEU B N 1
ATOM 2092 C CA . LEU B 1 90 ? 4.527 3.516 -11.148 1 93.19 90 LEU B CA 1
ATOM 2093 C C . LEU B 1 90 ? 3.5 3.336 -12.258 1 93.19 90 LEU B C 1
ATOM 2095 O O . LEU B 1 90 ? 2.814 2.312 -12.32 1 93.19 90 LEU B O 1
ATOM 2099 N N . ALA B 1 91 ? 3.377 4.336 -13.117 1 93.31 91 ALA B N 1
ATOM 2100 C CA . ALA B 1 91 ? 2.432 4.262 -14.227 1 93.31 91 ALA B CA 1
ATOM 2101 C C . ALA B 1 91 ? 3.01 3.461 -15.391 1 93.31 91 ALA B C 1
ATOM 2103 O O . ALA B 1 91 ? 2.283 3.074 -16.312 1 93.31 91 ALA B O 1
ATOM 2104 N N . THR B 1 92 ? 4.324 3.195 -15.375 1 90.75 92 THR B N 1
ATOM 2105 C CA . THR B 1 92 ? 4.938 2.352 -16.391 1 90.75 92 THR B CA 1
ATOM 2106 C C . THR B 1 92 ? 4.711 0.875 -16.078 1 90.75 92 THR B C 1
ATOM 2108 O O . THR B 1 92 ? 4.59 0.494 -14.914 1 90.75 92 THR B O 1
ATOM 2111 N N . ASP B 1 93 ? 4.703 0.056 -17.125 1 88.81 93 ASP B N 1
ATOM 2112 C CA . ASP B 1 93 ? 4.562 -1.384 -16.922 1 88.81 93 ASP B CA 1
ATOM 2113 C C . ASP B 1 93 ? 5.699 -1.934 -16.062 1 88.81 93 ASP B C 1
ATOM 2115 O O . ASP B 1 93 ? 5.469 -2.754 -15.18 1 88.81 93 ASP B O 1
ATOM 2119 N N . THR B 1 94 ? 6.832 -1.423 -16.312 1 88.06 94 THR B N 1
ATOM 2120 C CA . THR B 1 94 ? 8.016 -1.875 -15.594 1 88.06 94 THR B CA 1
ATOM 2121 C C . THR B 1 94 ? 7.953 -1.446 -14.133 1 88.06 94 THR B C 1
ATOM 2123 O O . THR B 1 94 ? 8.164 -2.262 -13.227 1 88.06 94 THR B O 1
ATOM 2126 N N . GLY B 1 95 ? 7.68 -0.169 -13.891 1 89.62 95 GLY B N 1
ATOM 2127 C CA . GLY B 1 95 ? 7.598 0.333 -12.523 1 89.62 95 GLY B CA 1
ATOM 2128 C C . GLY B 1 95 ? 6.551 -0.379 -11.688 1 89.62 95 GLY B C 1
ATOM 2129 O O . GLY B 1 95 ? 6.809 -0.746 -10.539 1 89.62 95 GLY B O 1
ATOM 2130 N N . LEU B 1 96 ? 5.453 -0.62 -12.289 1 91.38 96 LEU B N 1
ATOM 2131 C CA . LEU B 1 96 ? 4.355 -1.277 -11.586 1 91.38 96 LEU B CA 1
ATOM 2132 C C . LEU B 1 96 ? 4.699 -2.732 -11.281 1 91.38 96 LEU B C 1
ATOM 2134 O O . LEU B 1 96 ? 4.457 -3.213 -10.172 1 91.38 96 LEU B O 1
ATOM 2138 N N . ALA B 1 97 ? 5.266 -3.434 -12.25 1 89.06 97 ALA B N 1
ATOM 2139 C CA . ALA B 1 97 ? 5.637 -4.832 -12.062 1 89.06 97 ALA B CA 1
ATOM 2140 C C . ALA B 1 97 ? 6.672 -4.984 -10.953 1 89.06 97 ALA B C 1
ATOM 2142 O O . ALA B 1 97 ? 6.578 -5.891 -10.125 1 89.06 97 ALA B O 1
ATOM 2143 N N . LEU B 1 98 ? 7.574 -4.113 -10.953 1 87.94 98 LEU B N 1
ATOM 2144 C CA . LEU B 1 98 ? 8.617 -4.156 -9.938 1 87.94 98 LEU B 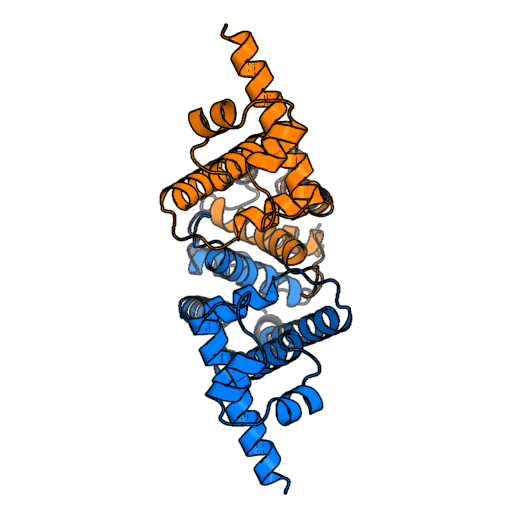CA 1
ATOM 2145 C C . LEU B 1 98 ? 8.062 -3.803 -8.57 1 87.94 98 LEU B C 1
ATOM 2147 O O . LEU B 1 98 ? 8.438 -4.414 -7.562 1 87.94 98 LEU B O 1
ATOM 2151 N N . ALA B 1 99 ? 7.16 -2.807 -8.516 1 89 99 ALA B N 1
ATOM 2152 C CA . ALA B 1 99 ? 6.516 -2.436 -7.258 1 89 99 ALA B CA 1
ATOM 2153 C C . ALA B 1 99 ? 5.715 -3.602 -6.688 1 89 99 ALA B C 1
ATOM 2155 O O . ALA B 1 99 ? 5.703 -3.818 -5.473 1 89 99 ALA B O 1
ATOM 2156 N N . ARG B 1 100 ? 5.125 -4.344 -7.508 1 89.62 100 ARG B N 1
ATOM 2157 C CA . ARG B 1 100 ? 4.324 -5.484 -7.074 1 89.62 100 ARG B CA 1
ATOM 2158 C C . ARG B 1 100 ? 5.207 -6.59 -6.508 1 89.62 100 ARG B C 1
ATOM 2160 O O . ARG B 1 100 ? 4.812 -7.285 -5.566 1 89.62 100 ARG B O 1
ATOM 2167 N N . THR B 1 101 ? 6.395 -6.742 -7.066 1 84.94 101 THR B N 1
ATOM 2168 C CA . THR B 1 101 ? 7.324 -7.734 -6.539 1 84.94 101 THR B CA 1
ATOM 2169 C C . THR B 1 101 ? 7.664 -7.438 -5.082 1 84.94 101 THR B C 1
ATOM 2171 O O . THR B 1 101 ? 7.82 -8.359 -4.277 1 84.94 101 THR B O 1
ATOM 2174 N N . GLY B 1 102 ? 7.68 -6.207 -4.762 1 82.81 102 GLY B N 1
ATOM 2175 C CA . GLY B 1 102 ? 8.07 -5.77 -3.43 1 82.81 102 GLY B CA 1
ATOM 2176 C C . GLY B 1 102 ? 7.055 -6.121 -2.361 1 82.81 102 GLY B C 1
ATOM 2177 O O . GLY B 1 102 ? 7.367 -6.102 -1.168 1 82.81 102 GLY B O 1
ATOM 2178 N N . VAL B 1 103 ? 5.852 -6.512 -2.785 1 86.56 103 VAL B N 1
ATOM 2179 C CA . VAL B 1 103 ? 4.824 -6.789 -1.784 1 86.56 103 VAL B CA 1
ATOM 2180 C C . VAL B 1 103 ? 4.383 -8.25 -1.886 1 86.56 103 VAL B C 1
ATOM 2182 O O . VAL B 1 103 ? 3.439 -8.664 -1.213 1 86.56 103 VAL B O 1
ATOM 2185 N N . MET B 1 104 ? 5.07 -9.023 -2.705 1 86.38 104 MET B N 1
ATOM 2186 C CA . MET B 1 104 ? 4.766 -10.445 -2.764 1 86.38 104 MET B CA 1
ATOM 2187 C C . MET B 1 104 ? 5.18 -11.141 -1.472 1 86.38 104 MET B C 1
ATOM 2189 O O . MET B 1 104 ? 6.301 -10.961 -0.995 1 86.38 104 MET B O 1
ATOM 2193 N N . PRO B 1 105 ? 4.289 -11.914 -0.969 1 87.69 105 PRO B N 1
ATOM 2194 C CA . PRO B 1 105 ? 4.629 -12.586 0.291 1 87.69 105 PRO B CA 1
ATOM 2195 C C . PRO B 1 105 ? 5.77 -13.586 0.139 1 87.69 105 PRO B C 1
ATOM 2197 O O . PRO B 1 105 ? 5.887 -14.242 -0.9 1 87.69 105 PRO B O 1
ATOM 2200 N N . THR B 1 106 ? 6.578 -13.695 1.14 1 89.62 106 THR B N 1
ATOM 2201 C CA . THR B 1 106 ? 7.672 -14.656 1.169 1 89.62 106 THR B CA 1
ATOM 2202 C C . THR B 1 106 ? 7.969 -15.094 2.6 1 89.62 106 THR B C 1
ATOM 2204 O O . THR B 1 106 ? 7.754 -14.336 3.545 1 89.62 106 THR B O 1
ATOM 2207 N N . ASP B 1 107 ? 8.414 -16.25 2.711 1 90.44 107 ASP B N 1
ATOM 2208 C CA . ASP B 1 107 ? 8.875 -16.734 4.008 1 90.44 107 ASP B CA 1
ATOM 2209 C C . ASP B 1 107 ? 10.398 -16.75 4.078 1 90.44 107 ASP B C 1
ATOM 2211 O O . ASP B 1 107 ? 10.977 -17.188 5.07 1 90.44 107 ASP B O 1
ATOM 2215 N N . ASP B 1 108 ? 11.023 -16.25 3.029 1 92.62 108 ASP B N 1
ATOM 2216 C CA . ASP B 1 108 ? 12.484 -16.266 2.963 1 92.62 108 ASP B CA 1
ATOM 2217 C C . ASP B 1 108 ? 13.07 -15.047 3.684 1 92.62 108 ASP B C 1
ATOM 2219 O O . ASP B 1 108 ? 12.898 -13.914 3.242 1 92.62 108 ASP B O 1
ATOM 2223 N N . ALA B 1 109 ? 13.797 -15.312 4.746 1 94.12 109 ALA B N 1
ATOM 2224 C CA . ALA B 1 109 ? 14.359 -14.25 5.582 1 94.12 109 ALA B CA 1
ATOM 2225 C C . ALA B 1 109 ? 15.375 -13.422 4.805 1 94.12 109 ALA B C 1
ATOM 2227 O O . ALA B 1 109 ? 15.516 -12.219 5.051 1 94.12 109 ALA B O 1
ATOM 2228 N N . GLU B 1 110 ? 15.977 -14.016 3.889 1 92.81 110 GLU B N 1
ATOM 2229 C CA . GLU B 1 110 ? 16.984 -13.305 3.098 1 92.81 110 GLU B CA 1
ATOM 2230 C C . GLU B 1 110 ? 16.328 -12.297 2.16 1 92.81 110 GLU B C 1
ATOM 2232 O O . GLU B 1 110 ? 16.828 -11.188 1.97 1 92.81 110 GLU B O 1
ATOM 2237 N N . ILE B 1 111 ? 15.242 -12.664 1.591 1 91.81 111 ILE B N 1
ATOM 2238 C CA . ILE B 1 111 ? 14.5 -11.766 0.714 1 91.81 111 ILE B CA 1
ATOM 2239 C C . ILE B 1 111 ? 13.953 -10.586 1.521 1 91.81 111 ILE B C 1
ATOM 2241 O O . ILE B 1 111 ? 14.062 -9.438 1.1 1 91.81 111 ILE B O 1
ATOM 2245 N N . LEU B 1 112 ? 13.438 -10.914 2.709 1 94.75 112 LEU B N 1
ATOM 2246 C CA . LEU B 1 112 ? 12.898 -9.859 3.566 1 94.75 112 LEU B CA 1
ATOM 2247 C C . LEU B 1 112 ? 13.992 -8.883 3.977 1 94.75 112 LEU B C 1
ATOM 2249 O O . LEU B 1 112 ? 13.773 -7.668 3.99 1 94.75 112 LEU B O 1
ATOM 2253 N N . ALA B 1 113 ? 15.148 -9.391 4.266 1 95.31 113 ALA B N 1
ATOM 2254 C CA . ALA B 1 113 ? 16.266 -8.539 4.645 1 95.31 113 ALA B CA 1
ATOM 2255 C C . ALA B 1 113 ? 16.719 -7.664 3.477 1 95.31 113 ALA B C 1
ATOM 2257 O O . ALA B 1 113 ? 17.031 -6.488 3.66 1 95.31 113 ALA B O 1
ATOM 2258 N N . ALA B 1 114 ? 16.734 -8.234 2.264 1 92.62 114 ALA B N 1
ATOM 2259 C CA . ALA B 1 114 ? 17.125 -7.484 1.073 1 92.62 114 ALA B CA 1
ATOM 2260 C C . ALA B 1 114 ? 16.141 -6.363 0.779 1 92.62 114 ALA B C 1
ATOM 2262 O O . ALA B 1 114 ? 16.531 -5.25 0.434 1 92.62 114 ALA B O 1
ATOM 2263 N N . ARG B 1 115 ? 14.875 -6.629 0.947 1 93.56 115 ARG B N 1
ATOM 2264 C CA . ARG B 1 115 ? 13.844 -5.609 0.76 1 93.56 115 ARG B CA 1
ATOM 2265 C C . ARG B 1 115 ? 13.984 -4.488 1.784 1 93.56 115 ARG B C 1
ATOM 2267 O O . ARG B 1 115 ? 13.898 -3.311 1.438 1 93.56 115 ARG B O 1
ATOM 2274 N N . ALA B 1 116 ? 14.219 -4.922 3.051 1 95.38 116 ALA B N 1
ATOM 2275 C CA . ALA B 1 116 ? 14.367 -3.939 4.121 1 95.38 116 ALA B CA 1
ATOM 2276 C C . ALA B 1 116 ? 15.555 -3.012 3.848 1 95.38 116 ALA B C 1
ATOM 2278 O O . ALA B 1 116 ? 15.453 -1.797 4.039 1 95.38 116 ALA B O 1
ATOM 2279 N N . GLN B 1 117 ? 16.594 -3.584 3.375 1 93.69 117 GLN B N 1
ATOM 2280 C CA . GLN B 1 117 ? 17.766 -2.795 3.057 1 93.69 117 GLN B CA 1
ATOM 2281 C C . GLN B 1 117 ? 17.5 -1.849 1.89 1 93.69 117 GLN B C 1
ATOM 2283 O O . GLN B 1 117 ? 17.953 -0.701 1.9 1 93.69 117 GLN B O 1
ATOM 2288 N N . PHE B 1 118 ? 16.828 -2.338 0.955 1 91.38 118 PHE B N 1
ATOM 2289 C CA . PHE B 1 118 ? 16.469 -1.522 -0.198 1 91.38 118 PHE B CA 1
ATOM 2290 C C . PHE B 1 118 ? 15.656 -0.306 0.233 1 91.38 118 PHE B C 1
ATOM 2292 O O . PHE B 1 118 ? 15.992 0.827 -0.12 1 91.38 118 PHE B O 1
ATOM 2299 N N . TRP B 1 119 ? 14.664 -0.489 1.032 1 93.81 119 TRP B N 1
ATOM 2300 C CA . TRP B 1 119 ? 13.773 0.594 1.431 1 93.81 119 TRP B CA 1
ATOM 2301 C C . TRP B 1 119 ? 14.477 1.562 2.375 1 93.81 119 TRP B C 1
ATOM 2303 O O . TRP B 1 119 ? 14.266 2.775 2.305 1 93.81 119 TRP B O 1
ATOM 2313 N N . ARG B 1 120 ? 15.297 1.013 3.264 1 94.94 120 ARG B N 1
ATOM 2314 C CA . ARG B 1 120 ? 16.062 1.911 4.125 1 94.94 120 ARG B CA 1
ATOM 2315 C C . ARG B 1 120 ? 16.922 2.857 3.301 1 94.94 120 ARG B C 1
ATOM 2317 O O . ARG B 1 120 ? 16.969 4.059 3.574 1 94.94 120 ARG B O 1
ATOM 2324 N N . ALA B 1 121 ? 17.547 2.318 2.258 1 92.25 121 ALA B N 1
ATOM 2325 C CA . ALA B 1 121 ? 18.406 3.137 1.396 1 92.25 121 ALA B CA 1
ATOM 2326 C C . ALA B 1 121 ? 17.594 4.195 0.665 1 92.25 121 ALA B C 1
ATOM 2328 O O . ALA B 1 121 ? 18.031 5.34 0.527 1 92.25 121 ALA B O 1
ATOM 2329 N N . ARG B 1 122 ? 16.406 3.863 0.224 1 92.69 122 ARG B N 1
ATOM 2330 C CA . ARG B 1 122 ? 15.555 4.797 -0.501 1 92.69 122 ARG B CA 1
ATOM 2331 C C . ARG B 1 122 ? 15.055 5.906 0.416 1 92.69 122 ARG B C 1
ATOM 2333 O O . ARG B 1 122 ? 15.047 7.078 0.035 1 92.69 122 ARG B O 1
ATOM 2340 N N . PHE B 1 123 ? 14.703 5.504 1.636 1 95.56 123 PHE B N 1
ATOM 2341 C CA . PHE B 1 123 ? 14.242 6.488 2.605 1 95.56 123 PHE B CA 1
ATOM 2342 C C . PHE B 1 123 ? 15.375 7.422 3.016 1 95.56 123 PHE B C 1
ATOM 2344 O O . PHE B 1 123 ? 15.18 8.633 3.111 1 95.56 123 PHE B O 1
ATOM 2351 N N . ASP B 1 124 ? 16.547 6.848 3.201 1 95.5 124 ASP B N 1
ATOM 2352 C CA . ASP B 1 124 ? 17.703 7.664 3.574 1 95.5 124 ASP B CA 1
ATOM 2353 C C . ASP B 1 124 ? 18.016 8.695 2.492 1 95.5 124 ASP B C 1
ATOM 2355 O O . ASP B 1 124 ? 18.297 9.852 2.793 1 95.5 124 ASP B O 1
ATOM 2359 N N . ALA B 1 125 ? 17.922 8.273 1.267 1 93.69 125 ALA B N 1
ATOM 2360 C CA . ALA B 1 125 ? 18.203 9.172 0.149 1 93.69 125 ALA B CA 1
ATOM 2361 C C . ALA B 1 125 ? 17.156 10.289 0.079 1 93.69 125 ALA B C 1
ATOM 2363 O O . ALA B 1 125 ? 17.516 11.461 -0.094 1 93.69 125 ALA B O 1
ATOM 2364 N N . ALA B 1 126 ? 15.938 9.992 0.257 1 96.12 126 ALA B N 1
ATOM 2365 C CA . ALA B 1 126 ? 14.859 10.961 0.109 1 96.12 126 ALA B CA 1
ATOM 2366 C C . ALA B 1 126 ? 14.758 11.859 1.335 1 96.12 126 ALA B C 1
ATOM 2368 O O . ALA B 1 126 ? 14.172 12.945 1.269 1 96.12 126 ALA B O 1
ATOM 2369 N N . ALA B 1 127 ? 15.32 11.391 2.465 1 97.12 127 ALA B N 1
ATOM 2370 C CA . ALA B 1 127 ? 15.25 12.133 3.719 1 97.12 127 ALA B CA 1
ATOM 2371 C C . ALA B 1 127 ? 15.922 13.5 3.586 1 97.12 127 ALA B C 1
ATOM 2373 O O . ALA B 1 127 ? 15.617 14.422 4.348 1 97.12 127 ALA B O 1
ATOM 2374 N N . VAL B 1 128 ? 16.766 13.656 2.641 1 97.44 128 VAL B N 1
ATOM 2375 C CA . VAL B 1 128 ? 17.516 14.898 2.443 1 97.44 128 VAL B CA 1
ATOM 2376 C C . VAL B 1 128 ? 16.547 16.031 2.162 1 97.44 128 VAL B C 1
ATOM 2378 O O . VAL B 1 128 ? 16.766 17.172 2.584 1 97.44 128 VAL B O 1
ATOM 2381 N N . MET B 1 129 ? 15.445 15.766 1.484 1 97.44 129 MET B N 1
ATOM 2382 C CA . MET B 1 129 ? 14.438 16.781 1.203 1 97.44 129 MET B CA 1
ATOM 2383 C C . MET B 1 129 ? 13.875 17.359 2.496 1 97.44 129 MET B C 1
ATOM 2385 O O . MET B 1 129 ? 13.703 18.578 2.611 1 97.44 129 MET B O 1
ATOM 2389 N N . ILE B 1 130 ? 13.648 16.5 3.49 1 97.06 130 ILE B N 1
ATOM 2390 C CA . ILE B 1 130 ? 13.062 16.922 4.762 1 97.06 130 ILE B CA 1
ATOM 2391 C C . ILE B 1 130 ? 14.109 17.656 5.598 1 97.06 130 ILE B C 1
ATOM 2393 O O . ILE B 1 130 ? 13.812 18.672 6.215 1 97.06 130 ILE B O 1
ATOM 2397 N N . HIS B 1 131 ? 15.32 17.156 5.582 1 97.62 131 HIS B N 1
ATOM 2398 C CA . HIS B 1 131 ? 16.391 17.828 6.305 1 97.62 131 HIS B CA 1
ATOM 2399 C C . HIS B 1 131 ? 16.609 19.25 5.793 1 97.62 131 HIS B C 1
ATOM 2401 O O . HIS B 1 131 ? 16.766 20.188 6.586 1 97.62 131 HIS B O 1
ATOM 2407 N N . ARG B 1 132 ? 16.562 19.391 4.5 1 97.5 132 ARG B N 1
ATOM 2408 C CA . ARG B 1 132 ? 16.656 20.734 3.92 1 97.5 132 ARG B CA 1
ATOM 2409 C C . ARG B 1 132 ? 15.516 21.609 4.398 1 97.5 132 ARG B C 1
ATOM 2411 O O . ARG B 1 132 ? 15.719 22.797 4.711 1 97.5 132 ARG B O 1
ATOM 2418 N N . GLY B 1 133 ? 14.32 21.047 4.395 1 95.25 133 GLY B N 1
ATOM 2419 C CA . GLY B 1 133 ? 13.156 21.766 4.871 1 95.25 133 GLY B CA 1
ATOM 2420 C C . GLY B 1 133 ? 13.281 22.203 6.32 1 95.25 133 GLY B C 1
ATOM 2421 O O . GLY B 1 133 ? 12.852 23.312 6.684 1 95.25 133 GLY B O 1
ATOM 2422 N N . ILE B 1 134 ? 13.852 21.344 7.18 1 94.62 134 ILE B N 1
ATOM 2423 C CA . ILE B 1 134 ? 14.102 21.672 8.578 1 94.62 134 ILE B CA 1
ATOM 2424 C C . ILE B 1 134 ? 15.109 22.812 8.664 1 94.62 134 ILE B C 1
ATOM 2426 O O . ILE B 1 134 ? 14.883 23.797 9.383 1 94.62 134 ILE B O 1
ATOM 2430 N N . GLU B 1 135 ? 16.141 22.719 7.914 1 96.44 135 GLU B N 1
ATOM 2431 C CA . GLU B 1 135 ? 17.188 23.734 7.906 1 96.44 135 GLU B CA 1
ATOM 2432 C C . GLU B 1 135 ? 16.641 25.094 7.465 1 96.44 135 GLU B C 1
ATOM 2434 O O . GLU B 1 135 ? 17.062 26.141 7.984 1 96.44 135 GLU B O 1
ATOM 2439 N N . ARG B 1 136 ? 15.719 25.078 6.547 1 95.25 136 ARG B N 1
ATOM 2440 C CA . ARG B 1 136 ? 15.117 26.297 6.027 1 95.25 136 ARG B CA 1
ATOM 2441 C C . ARG B 1 136 ? 14.023 26.812 6.957 1 95.25 136 ARG B C 1
ATOM 2443 O O . ARG B 1 136 ? 13.422 27.859 6.707 1 95.25 136 ARG B O 1
ATOM 2450 N N . GLY B 1 137 ? 13.633 26.047 7.977 1 93.69 137 GLY B N 1
ATOM 2451 C CA . GLY B 1 137 ? 12.609 26.438 8.938 1 93.69 137 GLY B CA 1
ATOM 2452 C C . GLY B 1 137 ? 11.195 26.219 8.422 1 93.69 137 GLY B C 1
ATOM 2453 O O . GLY B 1 137 ? 10.25 26.812 8.938 1 93.69 137 GLY B O 1
ATOM 2454 N N . GLU B 1 138 ? 11.016 25.391 7.352 1 92.31 138 GLU B N 1
ATOM 2455 C CA . GLU B 1 138 ? 9.711 25.156 6.75 1 92.31 138 GLU B CA 1
ATOM 2456 C C . GLU B 1 138 ? 8.891 24.172 7.574 1 92.31 138 GLU B C 1
ATOM 2458 O O . GLU B 1 138 ? 7.66 24.188 7.523 1 92.31 138 GLU B O 1
ATOM 2463 N N . VAL B 1 139 ? 9.648 23.359 8.328 1 91.81 139 VAL B N 1
ATOM 2464 C CA . VAL B 1 139 ? 9.023 22.391 9.227 1 91.81 139 VAL B CA 1
ATOM 2465 C C . VAL B 1 139 ? 9.82 22.328 10.531 1 91.81 139 VAL B C 1
ATOM 2467 O O . VAL B 1 139 ? 10.984 22.719 10.578 1 91.81 139 VAL B O 1
ATOM 2470 N N . PRO B 1 140 ? 9.156 21.891 11.555 1 90.12 140 PRO B N 1
ATOM 2471 C CA . PRO B 1 140 ? 9.828 21.859 12.852 1 90.12 140 PRO B CA 1
ATOM 2472 C C . PRO B 1 140 ? 11.07 20.969 12.852 1 90.12 140 PRO B C 1
ATOM 2474 O O . PRO B 1 140 ? 11.156 20.031 12.07 1 90.12 140 PRO B O 1
ATOM 2477 N N . ASP B 1 141 ? 11.953 21.125 13.758 1 91.75 141 ASP B N 1
ATOM 2478 C CA . ASP B 1 141 ? 13.195 20.391 13.922 1 91.75 141 ASP B CA 1
ATOM 2479 C C . ASP B 1 141 ? 12.93 18.922 14.234 1 91.75 141 ASP B C 1
ATOM 2481 O O . ASP B 1 141 ? 13.727 18.047 13.891 1 91.75 141 ASP B O 1
ATOM 2485 N N . GLY B 1 142 ? 11.789 18.672 14.844 1 89.75 142 GLY B N 1
ATOM 2486 C CA . GLY B 1 142 ? 11.469 17.328 15.281 1 89.75 142 GLY B CA 1
ATOM 2487 C C . GLY B 1 142 ? 10.734 16.516 14.234 1 89.75 142 GLY B C 1
ATOM 2488 O O . GLY B 1 142 ? 10.336 15.375 14.484 1 89.75 142 GLY B O 1
ATOM 2489 N N . THR B 1 143 ? 10.664 17.109 12.992 1 92.56 143 THR B N 1
ATOM 2490 C CA . THR B 1 143 ? 9.969 16.391 11.93 1 92.56 143 THR B CA 1
ATOM 2491 C C . THR B 1 143 ? 10.688 15.094 11.586 1 92.56 143 THR B C 1
ATOM 2493 O O . THR B 1 143 ? 11.906 15.086 11.391 1 92.56 143 THR B O 1
ATOM 2496 N N . ASP B 1 144 ? 9.977 14 11.602 1 94.88 144 ASP B N 1
ATOM 2497 C CA . ASP B 1 144 ? 10.531 12.68 11.281 1 94.88 144 ASP B CA 1
ATOM 2498 C C . ASP B 1 144 ? 10.445 12.398 9.781 1 94.88 144 ASP B C 1
ATOM 2500 O O . ASP B 1 144 ? 9.359 12.195 9.242 1 94.88 144 ASP B O 1
ATOM 2504 N N . PRO B 1 145 ? 11.594 12.344 9.141 1 96.94 145 PRO B N 1
ATOM 2505 C CA . PRO B 1 145 ? 11.578 12.141 7.688 1 96.94 145 PRO B CA 1
ATOM 2506 C C . PRO B 1 145 ? 10.867 10.859 7.273 1 96.94 145 PRO B C 1
ATOM 2508 O O . PRO B 1 145 ? 10.148 10.844 6.27 1 96.94 145 PRO B O 1
ATOM 2511 N N . ASP B 1 146 ? 11.047 9.75 7.992 1 97.56 146 ASP B N 1
ATOM 2512 C CA . ASP B 1 146 ? 10.398 8.484 7.645 1 97.56 146 ASP B CA 1
ATOM 2513 C C . ASP B 1 146 ? 8.875 8.633 7.637 1 97.56 146 ASP B C 1
ATOM 2515 O O . ASP B 1 146 ? 8.203 8.125 6.738 1 97.56 146 ASP B O 1
ATOM 2519 N N . THR B 1 147 ? 8.367 9.359 8.625 1 96.94 147 THR B N 1
ATOM 2520 C CA . THR B 1 147 ? 6.93 9.555 8.734 1 96.94 147 THR B CA 1
ATOM 2521 C C . THR B 1 147 ? 6.406 10.375 7.559 1 96.94 147 THR B C 1
ATOM 2523 O O . THR B 1 147 ? 5.387 10.031 6.957 1 96.94 147 THR B O 1
ATOM 2526 N N . VAL B 1 148 ? 7.094 11.422 7.199 1 96.69 148 VAL B N 1
ATOM 2527 C CA . VAL B 1 148 ? 6.699 12.289 6.098 1 96.69 148 VAL B CA 1
ATOM 2528 C C . VAL B 1 148 ? 6.707 11.5 4.789 1 96.69 148 VAL B C 1
ATOM 2530 O O . VAL B 1 148 ? 5.746 11.547 4.02 1 96.69 148 VAL B O 1
ATOM 2533 N N . LEU B 1 149 ? 7.762 10.773 4.566 1 97.31 149 LEU B N 1
ATOM 2534 C CA . LEU B 1 149 ? 7.926 10.023 3.324 1 97.31 149 LEU B CA 1
ATOM 2535 C C . LEU B 1 149 ? 6.883 8.914 3.217 1 97.31 149 LEU B C 1
ATOM 2537 O O . LEU B 1 149 ? 6.332 8.68 2.139 1 97.31 149 LEU B O 1
ATOM 2541 N N . ALA B 1 150 ? 6.641 8.219 4.324 1 97.81 150 ALA B N 1
ATOM 2542 C CA . ALA B 1 150 ? 5.617 7.176 4.324 1 97.81 150 ALA B CA 1
ATOM 2543 C C . ALA B 1 150 ? 4.242 7.754 4.012 1 97.81 150 ALA B C 1
ATOM 2545 O O . ALA B 1 150 ? 3.516 7.227 3.168 1 97.81 150 ALA B O 1
ATOM 2546 N N . ALA B 1 151 ? 3.928 8.836 4.633 1 97.38 151 ALA B N 1
ATOM 2547 C CA . ALA B 1 151 ? 2.625 9.469 4.438 1 97.38 151 ALA B CA 1
ATOM 2548 C C . ALA B 1 151 ? 2.451 9.93 2.992 1 97.38 151 ALA B C 1
ATOM 2550 O O . ALA B 1 151 ? 1.336 9.938 2.467 1 97.38 151 ALA B O 1
ATOM 2551 N N . LEU B 1 152 ? 3.523 10.312 2.375 1 97.5 152 LEU B N 1
ATOM 2552 C CA . LEU B 1 152 ? 3.48 10.812 1.007 1 97.5 152 LEU B CA 1
ATOM 2553 C C . LEU B 1 152 ? 3.477 9.672 0.003 1 97.5 152 LEU B C 1
ATOM 2555 O O . LEU B 1 152 ? 2.602 9.602 -0.865 1 97.5 152 LEU B O 1
ATOM 2559 N N . ALA B 1 153 ? 4.383 8.773 0.114 1 97.06 153 ALA B N 1
ATOM 2560 C CA . ALA B 1 153 ? 4.652 7.773 -0.918 1 97.06 153 ALA B CA 1
ATOM 2561 C C . ALA B 1 153 ? 3.658 6.621 -0.839 1 97.06 153 ALA B C 1
ATOM 2563 O O . ALA B 1 153 ? 3.301 6.027 -1.86 1 97.06 153 ALA B O 1
ATOM 2564 N N . SER B 1 154 ? 3.223 6.258 0.385 1 97.56 154 SER B N 1
ATOM 2565 C CA . SER B 1 154 ? 2.408 5.062 0.569 1 97.56 154 SER B CA 1
ATOM 2566 C C . SER B 1 154 ? 1.088 5.172 -0.186 1 97.56 154 SER B C 1
ATOM 2568 O O . SER B 1 154 ? 0.672 4.227 -0.861 1 97.56 154 SER B O 1
ATOM 2570 N N . PRO B 1 155 ? 0.386 6.324 -0.091 1 97.94 155 PRO B N 1
ATOM 2571 C CA . PRO B 1 155 ? -0.856 6.426 -0.861 1 97.94 155 PRO B CA 1
ATOM 2572 C C . PRO B 1 155 ? -0.634 6.266 -2.363 1 97.94 155 PRO B C 1
ATOM 2574 O O . PRO B 1 155 ? -1.447 5.641 -3.049 1 97.94 155 PRO B O 1
ATOM 2577 N N . ILE B 1 156 ? 0.425 6.781 -2.848 1 97.5 156 ILE B N 1
ATOM 2578 C CA . ILE B 1 156 ? 0.731 6.73 -4.273 1 97.5 156 ILE B CA 1
ATOM 2579 C C . ILE B 1 156 ? 1.047 5.293 -4.68 1 97.5 156 ILE B C 1
ATOM 2581 O O . ILE B 1 156 ? 0.518 4.793 -5.676 1 97.5 156 ILE B O 1
ATOM 2585 N N . ARG B 1 157 ? 1.851 4.699 -3.883 1 96.19 157 ARG B N 1
ATOM 2586 C CA . ARG B 1 157 ? 2.256 3.328 -4.18 1 96.19 157 ARG B CA 1
ATOM 2587 C C . ARG B 1 157 ? 1.078 2.369 -4.047 1 96.19 157 ARG B C 1
ATOM 2589 O O . ARG B 1 157 ? 0.879 1.502 -4.898 1 96.19 157 ARG B O 1
ATOM 2596 N N . LEU B 1 158 ? 0.296 2.469 -3.012 1 96.5 158 LEU B N 1
ATOM 2597 C CA . LEU B 1 158 ? -0.845 1.586 -2.801 1 96.5 158 LEU B CA 1
ATOM 2598 C C . LEU B 1 158 ? -1.878 1.756 -3.91 1 96.5 158 LEU B C 1
ATOM 2600 O O . LEU B 1 158 ? -2.453 0.773 -4.383 1 96.5 158 LEU B O 1
ATOM 2604 N N . ALA B 1 159 ? -2.145 3.027 -4.324 1 96.25 159 ALA B N 1
ATOM 2605 C CA . ALA B 1 159 ? -3.068 3.262 -5.43 1 96.25 159 ALA B CA 1
ATOM 2606 C C . ALA B 1 159 ? -2.619 2.521 -6.688 1 96.25 159 ALA B C 1
ATOM 2608 O O . ALA B 1 159 ? -3.428 1.877 -7.359 1 96.25 159 ALA B O 1
ATOM 2609 N N . ALA B 1 160 ? -1.368 2.566 -6.957 1 95.12 160 ALA B N 1
ATOM 2610 C CA . ALA B 1 160 ? -0.84 1.941 -8.164 1 95.12 160 ALA B CA 1
ATOM 2611 C C . ALA B 1 160 ? -0.997 0.424 -8.117 1 95.12 160 ALA B C 1
ATOM 2613 O O . ALA B 1 160 ? -1.521 -0.185 -9.047 1 95.12 160 ALA B O 1
ATOM 2614 N N . ILE B 1 161 ? -0.615 -0.176 -6.988 1 93.88 161 ILE B N 1
ATOM 2615 C CA . ILE B 1 161 ? -0.583 -1.635 -6.957 1 93.88 161 ILE B CA 1
ATOM 2616 C C . ILE B 1 161 ? -1.998 -2.176 -6.766 1 93.88 161 ILE B C 1
ATOM 2618 O O . ILE B 1 161 ? -2.256 -3.357 -7.012 1 93.88 161 ILE B O 1
ATOM 2622 N N . SER B 1 162 ? -2.947 -1.35 -6.273 1 94.12 162 SER B N 1
ATOM 2623 C CA . SER B 1 162 ? -4.344 -1.752 -6.145 1 94.12 162 SER B CA 1
ATOM 2624 C C . SER B 1 162 ? -5.145 -1.378 -7.391 1 94.12 162 SER B C 1
ATOM 2626 O O . SER B 1 162 ? -6.375 -1.453 -7.387 1 94.12 162 SER B O 1
ATOM 2628 N N . GLN B 1 163 ? -4.48 -0.868 -8.43 1 94.56 163 GLN B N 1
ATOM 2629 C CA . GLN B 1 163 ? -5.074 -0.513 -9.711 1 94.56 163 GLN B CA 1
ATOM 2630 C C . GLN B 1 163 ? -6.086 0.62 -9.562 1 94.56 163 GLN B C 1
ATOM 2632 O O . GLN B 1 163 ? -7.176 0.57 -10.133 1 94.56 163 GLN B O 1
ATOM 2637 N N . ASN B 1 164 ? -5.781 1.513 -8.68 1 94.75 164 ASN B N 1
ATOM 2638 C CA . ASN B 1 164 ? -6.5 2.768 -8.477 1 94.75 164 ASN B CA 1
ATOM 2639 C C . ASN B 1 164 ? -7.953 2.523 -8.07 1 94.75 164 ASN B C 1
ATOM 2641 O O . ASN B 1 164 ? -8.852 3.219 -8.539 1 94.75 164 ASN B O 1
ATOM 2645 N N . THR B 1 165 ? -8.125 1.531 -7.199 1 94.75 165 THR B N 1
ATOM 2646 C CA . THR B 1 165 ? -9.477 1.233 -6.742 1 94.75 165 THR B CA 1
ATOM 2647 C C . THR B 1 165 ? -9.82 2.047 -5.496 1 94.75 165 THR B C 1
ATOM 2649 O O . THR B 1 165 ? -10.984 2.146 -5.113 1 94.75 165 THR B O 1
ATOM 2652 N N . GLU B 1 166 ? -8.875 2.633 -4.852 1 93.38 166 GLU B N 1
ATOM 2653 C CA . GLU B 1 166 ? -9.141 3.562 -3.758 1 93.38 166 GLU B CA 1
ATOM 2654 C C . GLU B 1 166 ? -9.469 4.953 -4.285 1 93.38 166 GLU B C 1
ATOM 2656 O O . GLU B 1 166 ? -9.18 5.273 -5.438 1 93.38 166 GLU B O 1
ATOM 2661 N N . PRO B 1 167 ? -10.031 5.777 -3.461 1 93.38 167 PRO B N 1
ATOM 2662 C CA . PRO B 1 167 ? -10.359 7.129 -3.914 1 93.38 167 PRO B CA 1
ATOM 2663 C C . PRO B 1 167 ? -9.141 7.906 -4.391 1 93.38 167 PRO B C 1
ATOM 2665 O O . PRO B 1 167 ? -8.07 7.812 -3.783 1 93.38 167 PRO B O 1
ATOM 2668 N N . ARG B 1 168 ? -9.336 8.586 -5.477 1 92.69 168 ARG B N 1
ATOM 2669 C CA . ARG B 1 168 ? -8.258 9.352 -6.082 1 92.69 168 ARG B CA 1
ATOM 2670 C C . ARG B 1 168 ? -7.828 10.5 -5.176 1 92.69 168 ARG B C 1
ATOM 2672 O O . ARG B 1 168 ? -8.672 11.219 -4.637 1 92.69 168 ARG B O 1
ATOM 2679 N N . ILE B 1 169 ? -6.574 10.609 -5.043 1 92.75 169 ILE B N 1
ATOM 2680 C CA . ILE B 1 169 ? -6.023 11.68 -4.215 1 92.75 169 ILE B CA 1
ATOM 2681 C C . ILE B 1 169 ? -5.332 12.711 -5.102 1 92.75 169 ILE B C 1
ATOM 2683 O O . ILE B 1 169 ? -4.637 12.359 -6.055 1 92.75 169 ILE B O 1
ATOM 2687 N N . GLU B 1 170 ? -5.602 13.953 -4.852 1 94.62 170 GLU B N 1
ATOM 2688 C CA . GLU B 1 170 ? -4.863 15.031 -5.504 1 94.62 170 GLU B CA 1
ATOM 2689 C C . GLU B 1 170 ? -3.484 15.211 -4.875 1 94.62 170 GLU B C 1
ATOM 2691 O O . GLU B 1 170 ? -3.371 15.492 -3.682 1 94.62 170 GLU B O 1
ATOM 2696 N N . LEU B 1 171 ? -2.471 15.125 -5.672 1 95.81 171 LEU B N 1
ATOM 2697 C CA . LEU B 1 171 ? -1.097 15.133 -5.18 1 95.81 171 LEU B CA 1
ATOM 2698 C C . LEU B 1 171 ? -0.797 16.406 -4.41 1 95.81 171 LEU B C 1
ATOM 2700 O O . LEU B 1 171 ? -0.146 16.375 -3.363 1 95.81 171 LEU B O 1
ATOM 2704 N N . ASP B 1 172 ? -1.268 17.547 -4.918 1 94.62 172 ASP B N 1
ATOM 2705 C CA . ASP B 1 172 ? -0.984 18.812 -4.258 1 94.62 172 ASP B CA 1
ATOM 2706 C C . ASP B 1 172 ? -1.608 18.859 -2.863 1 94.62 172 ASP B C 1
ATOM 2708 O O . ASP B 1 172 ? -1.026 19.422 -1.935 1 94.62 172 ASP B O 1
ATOM 2712 N N . LYS B 1 173 ? -2.785 18.281 -2.703 1 93.69 173 LYS B N 1
ATOM 2713 C CA . LYS B 1 173 ? -3.416 18.234 -1.388 1 93.69 173 LYS B CA 1
ATOM 2714 C C . LYS B 1 173 ? -2.627 17.328 -0.44 1 93.69 173 LYS B C 1
ATOM 2716 O O . LYS B 1 173 ? -2.477 17.641 0.742 1 93.69 173 LYS B O 1
ATOM 2721 N N . LEU B 1 174 ? -2.145 16.234 -0.985 1 96.19 174 LEU B N 1
ATOM 2722 C CA . LEU B 1 174 ? -1.35 15.305 -0.188 1 96.19 174 LEU B CA 1
ATOM 2723 C C . LEU B 1 174 ? -0.051 15.953 0.272 1 96.19 174 LEU B C 1
ATOM 2725 O O . LEU B 1 174 ? 0.309 15.867 1.448 1 96.19 174 LEU B O 1
ATOM 2729 N N . VAL B 1 175 ? 0.605 16.656 -0.628 1 96 175 VAL B N 1
ATOM 2730 C CA . VAL B 1 175 ? 1.854 17.344 -0.299 1 96 175 VAL B CA 1
ATOM 2731 C C . VAL B 1 175 ? 1.587 18.453 0.723 1 96 175 VAL B C 1
ATOM 2733 O O . VAL B 1 175 ? 2.326 18.594 1.699 1 96 175 VAL B O 1
ATOM 2736 N N . ALA B 1 176 ? 0.52 19.234 0.525 1 92.31 176 ALA B N 1
ATOM 2737 C CA . ALA B 1 176 ? 0.159 20.297 1.461 1 92.31 176 ALA B CA 1
ATOM 2738 C C . ALA B 1 176 ? -0.094 19.734 2.857 1 92.31 176 ALA B C 1
ATOM 2740 O O . ALA B 1 176 ? 0.315 20.328 3.855 1 92.31 176 ALA B O 1
ATOM 2741 N N . LEU B 1 177 ? -0.739 18.609 2.906 1 92.31 177 LEU B N 1
ATOM 2742 C CA . LEU B 1 177 ? -1.053 17.953 4.176 1 92.31 177 LEU B CA 1
ATOM 2743 C C . LEU B 1 177 ? 0.222 17.562 4.914 1 92.31 177 LEU B C 1
ATOM 2745 O O . LEU B 1 177 ? 0.359 17.828 6.109 1 92.31 177 LEU B O 1
ATOM 2749 N N . VAL B 1 178 ? 1.18 16.969 4.223 1 92.75 178 VAL B N 1
ATOM 2750 C CA . VAL B 1 178 ? 2.352 16.406 4.887 1 92.75 178 VAL B CA 1
ATOM 2751 C C . VAL B 1 178 ? 3.312 17.531 5.27 1 92.75 178 VAL B C 1
ATOM 2753 O O . VAL B 1 178 ? 4.094 17.391 6.215 1 92.75 178 VAL B O 1
ATOM 2756 N N . VAL B 1 179 ? 3.254 18.625 4.523 1 88.31 179 VAL B N 1
ATOM 2757 C CA . VAL B 1 179 ? 4.113 19.766 4.832 1 88.31 179 VAL B CA 1
ATOM 2758 C C . VAL B 1 179 ? 3.467 20.625 5.914 1 88.31 179 VAL B C 1
ATOM 2760 O O . VAL B 1 179 ? 4.152 21.359 6.625 1 88.31 179 VAL B O 1
ATOM 2763 N N . GLY B 1 180 ? 2.209 20.422 6.242 1 75.81 180 GLY B N 1
ATOM 2764 C CA . GLY B 1 180 ? 1.507 21.234 7.223 1 75.81 180 GLY B CA 1
ATOM 2765 C C . GLY B 1 180 ? 1.179 22.625 6.719 1 75.81 180 GLY B C 1
ATOM 2766 O O . GLY B 1 180 ? 1.184 23.594 7.488 1 75.81 180 GLY B O 1
ATOM 2767 N N . VAL B 1 181 ? 1.373 22.938 5.43 1 54.69 181 VAL B N 1
ATOM 2768 C CA . VAL B 1 181 ? 1.057 24.266 4.918 1 54.69 181 VAL B CA 1
ATOM 2769 C C . VAL B 1 181 ? -0.398 24.297 4.457 1 54.69 181 VAL B C 1
ATOM 2771 O O . VAL B 1 181 ? -0.951 23.281 4.027 1 54.69 181 VAL B O 1
ATOM 2774 N N . ASP B 1 182 ? -1.269 25.141 5.078 1 46.72 182 ASP B N 1
ATOM 2775 C CA . ASP B 1 182 ? -2.566 25.438 4.477 1 46.72 182 ASP B CA 1
ATOM 2776 C C . ASP B 1 182 ? -2.43 25.719 2.982 1 46.72 182 ASP B C 1
ATOM 2778 O O . ASP B 1 182 ? -1.63 26.562 2.578 1 46.72 182 ASP B O 1
ATOM 2782 N N . PRO B 1 183 ? -2.721 24.844 2.051 1 41.31 183 PRO B N 1
ATOM 2783 C CA . PRO B 1 183 ? -2.688 25.219 0.638 1 41.31 183 PRO B CA 1
ATOM 2784 C C . PRO B 1 183 ? -3.172 26.656 0.402 1 41.31 183 PRO B C 1
ATOM 2786 O O . PRO B 1 183 ? -2.807 27.281 -0.598 1 41.31 183 PRO B O 1
ATOM 2789 N N . ILE B 1 184 ? -4.273 27.156 0.92 1 35.03 184 ILE B N 1
ATOM 2790 C CA . ILE B 1 184 ? -4.871 28.453 0.649 1 35.03 184 ILE B CA 1
ATOM 2791 C C . ILE B 1 184 ? -3.869 29.562 0.975 1 35.03 184 ILE B C 1
ATOM 2793 O O . ILE B 1 184 ? -3.967 30.672 0.447 1 35.03 184 ILE B O 1
ATOM 2797 N N . VAL B 1 185 ? -3.266 29.516 2.066 1 32.59 185 VAL B N 1
ATOM 2798 C CA . VAL B 1 185 ? -2.643 30.766 2.471 1 32.59 185 VAL B CA 1
ATOM 2799 C C . VAL B 1 185 ? -1.484 31.094 1.531 1 32.59 185 VAL B C 1
ATOM 2801 O O . VAL B 1 185 ? -0.787 32.094 1.721 1 32.59 185 VAL B O 1
ATOM 2804 N N . LYS B 1 186 ? -0.891 30.328 0.617 1 32.72 186 LYS B N 1
ATOM 2805 C CA . LYS B 1 186 ? -0.172 31.266 -0.245 1 32.72 186 LYS B CA 1
ATOM 2806 C C . LYS B 1 186 ? -1.119 31.938 -1.229 1 32.72 186 LYS B C 1
ATOM 2808 O O . LYS B 1 186 ? -2.016 31.297 -1.781 1 32.72 186 LYS B O 1
#

InterPro domains:
  IPR001647 DNA-binding HTH domain, TetR-type [PS50977] (6-66)
  IPR009057 Homedomain-like superfamily [SSF46689] (2-64)
  IPR011075 Tetracyclin repressor-like, C-terminal domain [PF16859] (69-167)
  IPR036271 Tetracyclin repressor-like, C-terminal domain superfamily [SSF48498] (70-164)
  IPR050109 HTH-type, TetR-like transcriptional regulator [PTHR30055] (3-167)